Protein AF-0000000068963478 (afdb_homodimer)

Secondary structure (DSSP, 8-state):
---------GGGS-HHHHHHHHHHHHHHHHHHHHHHHHHHHHHHHHHHHHHHHHHHHTS-TT-EEEEESSSSEEEEEEES-TTEEEEE-SSS-EEEEEHHHHHHHHHHHHHHHHHHHHHHHHHHHHHHHHHHHHHHHHHHHHHHHHHS---/---------GGGS-HHHHHHHHHHHHHHHHHHHHHHHHHHHHHHHHHHHHHHHHHHHTS-TT-EEEEESSSSEEEEEEES-TTEEEEE-SSS-EEEEEHHHHHHHHHHHHHHHHHHHHHHHHHHHHHHHHHHHHHHHHHHHHHHHHHS---

InterPro domains:
  IPR004127 Prefoldin alpha-like [PF02996] (26-143)
  IPR004127 Prefoldin alpha-like [TIGR00293] (16-143)
  IPR009053 Prefoldin [G3DSA:1.10.287.370] (13-148)
  IPR011599 Prefoldin alpha subunit, archaea-type [PTHR12674] (6-148)

Nearest PDB structures (foldseek):
  6nr8-assembly1_5  TM=7.905E-01  e=2.317E-10  Homo sapiens
  6nrb-assembly1_5  TM=7.738E-01  e=2.686E-09  Homo sapiens
  6nr9-assembly1_5  TM=8.003E-01  e=4.729E-09  Homo sapiens
  6nrd-assembly1_5  TM=7.347E-01  e=4.441E-09  Homo sapiens
  6nrc-assembly1_5  TM=7.497E-01  e=6.894E-09  Homo sapiens

Foldseek 3Di:
DPPPPPPPPLLPDDLVVLVVVLVVLVVLLVVLVVVLVVLVVVLVVLVVLLVVLVVLLPDDFFCWDWDDDDPPDTDIDTHHCSQWDWDDPPPPDIDIDGSVVSSVVSVVVSVVSVVVSVVSVVVSVVSVVVSVVSVVSSVVVVVVVVPPPPD/DPPPPPPPPLLPDDLVVLVVVLVVLVVLLVVLVVVLVVLVVVLVVLVVLLVVLVVLLPDDFFCWDWDDDDPPDTDIDTHHCSQWDWDDPPPPDIDIDGSVVSSVVSVVVSVVSVVVSVVSVVVSVVSVVVSVVSVVSSVVVVVVVVPPDPD

Structure (mmCIF, N/CA/C/O backbone):
data_AF-0000000068963478-model_v1
#
loop_
_entity.id
_entity.type
_entity.pdbx_description
1 polymer 'Prefoldin subunit 5'
#
loop_
_atom_site.group_PDB
_atom_site.id
_atom_site.type_symbol
_atom_site.label_atom_id
_atom_site.label_alt_id
_atom_site.label_comp_id
_atom_site.label_asym_id
_atom_site.label_entity_id
_atom_site.label_seq_id
_atom_site.pdbx_PDB_ins_code
_atom_site.Cartn_x
_atom_site.Cartn_y
_atom_site.Cartn_z
_atom_site.occupancy
_atom_site.B_iso_or_equiv
_atom_site.auth_seq_id
_atom_site.auth_comp_id
_atom_site.auth_asym_id
_atom_site.auth_atom_id
_atom_site.pdbx_PDB_model_num
ATOM 1 N N . MET A 1 1 ? -55.094 8.383 15.188 1 35.72 1 MET A N 1
ATOM 2 C CA . MET A 1 1 ? -55 9.758 14.703 1 35.72 1 MET A CA 1
ATOM 3 C C . MET A 1 1 ? -53.562 10.164 14.453 1 35.72 1 MET A C 1
ATOM 5 O O . MET A 1 1 ? -52.781 10.336 15.398 1 35.72 1 MET A O 1
ATOM 9 N N . ALA A 1 2 ? -52.906 9.617 13.547 1 43.72 2 ALA A N 1
ATOM 10 C CA . ALA A 1 2 ? -51.5 9.812 13.266 1 43.72 2 ALA A CA 1
ATOM 11 C C . ALA A 1 2 ? -51.156 11.305 13.18 1 43.72 2 ALA A C 1
ATOM 13 O O . ALA A 1 2 ? -51.812 12.055 12.445 1 43.72 2 ALA A O 1
ATOM 14 N N . GLU A 1 3 ? -50.812 11.977 14.258 1 42.06 3 GLU A N 1
ATOM 15 C CA . GLU A 1 3 ? -50.406 13.375 14.195 1 42.06 3 GLU A CA 1
ATOM 16 C C . GLU A 1 3 ? -49.531 13.648 12.984 1 42.06 3 GLU A C 1
ATOM 18 O O . GLU A 1 3 ? -48.5 12.984 12.789 1 42.06 3 GLU A O 1
ATOM 23 N N . GLN A 1 4 ? -50.062 13.914 11.828 1 47.56 4 GLN A N 1
ATOM 24 C CA . GLN A 1 4 ? -49.312 14.406 10.68 1 47.56 4 GLN A CA 1
ATOM 25 C C . GLN A 1 4 ? -48.156 15.305 11.125 1 47.56 4 GLN A C 1
ATOM 27 O O . GLN A 1 4 ? -48.312 16.125 12.039 1 47.56 4 GLN A O 1
ATOM 32 N N . PRO A 1 5 ? -46.938 14.977 11.031 1 50.81 5 PRO A N 1
ATOM 33 C CA . PRO A 1 5 ? -45.875 15.914 11.391 1 50.81 5 PRO A CA 1
ATOM 34 C C . PRO A 1 5 ? -46.25 17.359 11.078 1 50.81 5 PRO A C 1
ATOM 36 O O . PRO A 1 5 ? -46.656 17.672 9.961 1 50.81 5 PRO A O 1
ATOM 39 N N . GLN A 1 6 ? -46.875 18.094 11.898 1 48.34 6 GLN A N 1
ATOM 40 C CA . GLN A 1 6 ? -47.219 19.5 11.766 1 48.34 6 GLN A CA 1
ATOM 41 C C . GLN A 1 6 ? -46.094 20.281 11.109 1 48.34 6 GLN A C 1
ATOM 43 O O . GLN A 1 6 ? -44.969 20.312 11.625 1 48.34 6 GLN A O 1
ATOM 48 N N . LEU A 1 7 ? -45.969 20.391 9.789 1 56.69 7 LEU A N 1
ATOM 49 C CA . LEU A 1 7 ? -45.062 21.281 9.055 1 56.69 7 LEU A CA 1
ATOM 50 C C . LEU A 1 7 ? -45 22.656 9.734 1 56.69 7 LEU A C 1
ATOM 52 O O . LEU A 1 7 ? -45.969 23.375 9.789 1 56.69 7 LEU A O 1
ATOM 56 N N . VAL A 1 8 ? -44.344 22.672 10.828 1 63.31 8 VAL A N 1
ATOM 57 C CA . VAL A 1 8 ? -44.156 23.969 11.477 1 63.31 8 VAL A CA 1
ATOM 58 C C . VAL A 1 8 ? -43.531 24.953 10.477 1 63.31 8 VAL A C 1
ATOM 60 O O . VAL A 1 8 ? -42.562 24.625 9.789 1 63.31 8 VAL A O 1
ATOM 63 N N . ASP A 1 9 ? -44.25 25.953 10.07 1 78.25 9 ASP A N 1
ATOM 64 C CA . ASP A 1 9 ? -43.781 27.062 9.258 1 78.25 9 ASP A CA 1
ATOM 65 C C . ASP A 1 9 ? -42.562 27.719 9.883 1 78.25 9 ASP A C 1
ATOM 67 O O . ASP A 1 9 ? -42.656 28.391 10.914 1 78.25 9 ASP A O 1
ATOM 71 N N . ILE A 1 10 ? -41.375 27.438 9.359 1 80.75 10 ILE A N 1
ATOM 72 C CA . ILE A 1 10 ? -40.062 27.875 9.859 1 80.75 10 ILE A CA 1
ATOM 73 C C . ILE A 1 10 ? -40 29.406 9.914 1 80.75 10 ILE A C 1
ATOM 75 O O . ILE A 1 10 ? -39.281 29.969 10.727 1 80.75 10 ILE A O 1
ATOM 79 N N . SER A 1 11 ? -40.906 30.031 9.102 1 81.75 11 SER A N 1
ATOM 80 C CA . SER A 1 11 ? -40.906 31.5 9.031 1 81.75 11 SER A CA 1
ATOM 81 C C . SER A 1 11 ? -41.438 32.125 10.32 1 81.75 11 SER A C 1
ATOM 83 O O . SER A 1 11 ? -41.156 33.281 10.609 1 81.75 11 SER A O 1
ATOM 85 N N . THR A 1 12 ? -42.156 31.297 11.109 1 85.75 12 THR A N 1
ATOM 86 C CA . THR A 1 12 ? -42.781 31.844 12.312 1 85.75 12 THR A CA 1
ATOM 87 C C . THR A 1 12 ? -41.906 31.609 13.531 1 85.75 12 THR A C 1
ATOM 89 O O . THR A 1 12 ? -42.188 32.125 14.625 1 85.75 12 THR A O 1
ATOM 92 N N . LEU A 1 13 ? -40.844 30.906 13.336 1 89.56 13 LEU A N 1
ATOM 93 C CA . LEU A 1 13 ? -39.969 30.562 14.461 1 89.56 13 LEU A CA 1
ATOM 94 C C . LEU A 1 13 ? -39.188 31.766 14.93 1 89.56 13 LEU A C 1
ATOM 96 O O . LEU A 1 13 ? -38.781 32.594 14.109 1 89.56 13 LEU A O 1
ATOM 100 N N . PRO A 1 14 ? -39.031 31.922 16.281 1 89.94 14 PRO A N 1
ATOM 101 C CA . PRO A 1 14 ? -38.156 32.969 16.797 1 89.94 14 PRO A CA 1
ATOM 102 C C . PRO A 1 14 ? -36.688 32.812 16.359 1 89.94 14 PRO A C 1
ATOM 104 O O . PRO A 1 14 ? -36.281 31.719 15.961 1 89.94 14 PRO A O 1
ATOM 107 N N . TYR A 1 15 ? -35.906 33.906 16.406 1 91.25 15 TYR A N 1
ATOM 108 C CA . TYR A 1 15 ? -34.531 33.969 15.977 1 91.25 15 TYR A CA 1
ATOM 109 C C . TYR A 1 15 ? -33.719 32.875 16.625 1 91.25 15 TYR A C 1
ATOM 111 O O . TYR A 1 15 ? -33 32.125 15.938 1 91.25 15 TYR A O 1
ATOM 119 N N . GLU A 1 16 ? -33.906 32.625 17.938 1 92.94 16 GLU A N 1
ATOM 120 C CA . GLU A 1 16 ? -33.125 31.656 18.688 1 92.94 16 GLU A CA 1
ATOM 121 C C . GLU A 1 16 ? -33.406 30.234 18.172 1 92.94 16 GLU A C 1
ATOM 123 O O . GLU A 1 16 ? -32.469 29.422 18.094 1 92.94 16 GLU A O 1
ATOM 128 N N . GLN A 1 17 ? -34.625 29.984 17.812 1 94.19 17 GLN A N 1
ATOM 129 C CA . GLN A 1 17 ? -35 28.672 17.312 1 94.19 17 GLN A CA 1
ATOM 130 C C . GLN A 1 17 ? -34.438 28.438 15.906 1 94.19 17 GLN A C 1
ATOM 132 O O . GLN A 1 17 ? -34.062 27.312 15.562 1 94.19 17 GLN A O 1
ATOM 137 N N . LEU A 1 18 ? -34.375 29.438 15.133 1 94.88 18 LEU A N 1
ATOM 138 C CA . LEU A 1 18 ? -33.812 29.344 13.789 1 94.88 18 LEU A CA 1
ATOM 139 C C . LEU A 1 18 ? -32.312 29.031 13.844 1 94.88 18 LEU A C 1
ATOM 141 O O . LEU A 1 18 ? -31.828 28.219 13.047 1 94.88 18 LEU A O 1
ATOM 145 N N . VAL A 1 19 ? -31.703 29.641 14.812 1 94.88 19 VAL A N 1
ATOM 146 C CA . VAL A 1 19 ? -30.281 29.406 14.977 1 94.88 19 VAL A CA 1
ATOM 147 C C . VAL A 1 19 ? -30.031 27.969 15.391 1 94.88 19 VAL A C 1
ATOM 149 O O . VAL A 1 19 ? -29.094 27.328 14.906 1 94.88 19 VAL A O 1
ATOM 152 N N . MET A 1 20 ? -30.891 27.5 16.297 1 96.06 20 MET A N 1
ATOM 153 C CA . MET A 1 20 ? -30.781 26.109 16.719 1 96.06 20 MET A CA 1
ATOM 154 C C . MET A 1 20 ? -31.016 25.156 15.555 1 96.06 20 MET A C 1
ATOM 156 O O . MET A 1 20 ? -30.297 24.172 15.391 1 96.06 20 MET A O 1
ATOM 160 N N . LEU A 1 21 ? -32.031 25.422 14.789 1 94.81 21 LEU A N 1
ATOM 161 C CA . LEU A 1 21 ? -32.344 24.609 13.617 1 94.81 21 LEU A CA 1
ATOM 162 C C . LEU A 1 21 ? -31.188 24.641 12.609 1 94.81 21 LEU A C 1
ATOM 164 O O . LEU A 1 21 ? -30.859 23.625 12 1 94.81 21 LEU A O 1
ATOM 168 N N . LYS A 1 22 ? -30.625 25.797 12.414 1 96.25 22 LYS A N 1
ATOM 169 C CA . LYS A 1 22 ? -29.469 25.938 11.531 1 96.25 22 LYS A CA 1
ATOM 170 C C . LYS A 1 22 ? -28.328 25.016 11.961 1 96.25 22 LYS A C 1
ATOM 172 O O . LYS A 1 22 ? -27.766 24.297 11.133 1 96.25 22 LYS A O 1
ATOM 177 N N . ASN A 1 23 ? -28.062 25.078 13.289 1 97.12 23 ASN A N 1
ATOM 178 C CA . ASN A 1 23 ? -26.984 24.234 13.812 1 97.12 23 ASN A CA 1
ATOM 179 C C . ASN A 1 23 ? -27.281 22.766 13.609 1 97.12 23 ASN A C 1
ATOM 181 O O . ASN A 1 23 ? -26.391 21.984 13.266 1 97.12 23 ASN A O 1
ATOM 185 N N . GLN A 1 24 ? -28.516 22.438 13.773 1 96.12 24 GLN A N 1
ATOM 186 C CA . GLN A 1 24 ? -28.922 21.047 13.555 1 96.12 24 GLN A CA 1
ATOM 187 C C . GLN A 1 24 ? -28.734 20.641 12.102 1 96.12 24 GLN A C 1
ATOM 189 O O . GLN A 1 24 ? -28.188 19.578 11.812 1 96.12 24 GLN A O 1
ATOM 194 N N . PHE A 1 25 ? -29.141 21.438 11.266 1 96.5 25 PHE A N 1
ATOM 195 C CA . PHE A 1 25 ? -29.047 21.141 9.844 1 96.5 25 PHE A CA 1
ATOM 196 C C . PHE A 1 25 ? -27.594 21.078 9.398 1 96.5 25 PHE A C 1
ATOM 198 O O . PHE A 1 25 ? -27.234 20.25 8.555 1 96.5 25 PHE A O 1
ATOM 205 N N . GLU A 1 26 ? -26.812 21.938 9.969 1 97.44 26 GLU A N 1
ATOM 206 C CA . GLU A 1 26 ? -25.391 21.938 9.641 1 97.44 26 GLU A CA 1
ATOM 207 C C . GLU A 1 26 ? -24.734 20.625 10.055 1 97.44 26 GLU A C 1
ATOM 209 O O . GLU A 1 26 ? -23.938 20.062 9.297 1 97.44 26 GLU A O 1
ATOM 214 N N . GLN A 1 27 ? -25.109 20.156 11.195 1 97.75 27 GLN A N 1
ATOM 215 C CA . GLN A 1 27 ? -24.594 18.875 11.672 1 97.75 27 GLN A CA 1
ATOM 216 C C . GLN A 1 27 ? -25.062 17.734 10.789 1 97.75 27 GLN A C 1
ATOM 218 O O . GLN A 1 27 ? -24.281 16.828 10.477 1 97.75 27 GLN A O 1
ATOM 223 N N . GLU A 1 28 ? -26.281 17.797 10.406 1 97.5 28 GLU A N 1
ATOM 224 C CA . GLU A 1 28 ? -26.828 16.734 9.562 1 97.5 28 GLU A CA 1
ATOM 225 C C . GLU A 1 28 ? -26.156 16.734 8.188 1 97.5 28 GLU A C 1
ATOM 227 O O . GLU A 1 28 ? -25.859 15.664 7.641 1 97.5 28 GLU A O 1
ATOM 232 N N . VAL A 1 29 ? -25.922 17.875 7.695 1 97.56 29 VAL A N 1
ATOM 233 C CA . VAL A 1 29 ? -25.25 18 6.406 1 97.56 29 VAL A CA 1
ATOM 234 C C . VAL A 1 29 ? -23.859 17.391 6.48 1 97.56 29 VAL A C 1
ATOM 236 O O . VAL A 1 29 ? -23.453 16.625 5.598 1 97.56 29 VAL A O 1
ATOM 239 N N . GLN A 1 30 ? -23.219 17.703 7.543 1 97.94 30 GLN A N 1
ATOM 240 C CA . GLN A 1 30 ? -21.875 17.156 7.73 1 97.94 30 GLN A CA 1
ATOM 241 C C . GLN A 1 30 ? -21.922 15.625 7.84 1 97.94 30 GLN A C 1
ATOM 243 O O . GLN A 1 30 ? -21.109 14.93 7.234 1 97.94 30 GLN A O 1
ATOM 248 N N . GLY A 1 31 ? -22.891 15.125 8.57 1 98 31 GLY A N 1
ATOM 249 C CA . GLY A 1 31 ? -23.047 13.688 8.734 1 98 31 GLY A CA 1
ATOM 250 C C . GLY A 1 31 ? -23.359 12.969 7.438 1 98 31 GLY A C 1
ATOM 251 O O . GLY A 1 31 ? -22.781 11.93 7.137 1 98 31 GLY A O 1
ATOM 252 N N . LEU A 1 32 ? -24.203 13.578 6.723 1 97.81 32 LEU A N 1
ATOM 253 C CA . LEU A 1 32 ? -24.625 12.984 5.457 1 97.81 32 LEU A CA 1
ATOM 254 C C . LEU A 1 32 ? -23.469 12.992 4.449 1 97.81 32 LEU A C 1
ATOM 256 O O . LEU A 1 32 ? -23.297 12.039 3.688 1 97.81 32 LEU A O 1
ATOM 260 N N . ALA A 1 33 ? -22.781 14.031 4.406 1 97.56 33 ALA A N 1
ATOM 261 C CA . ALA A 1 33 ? -21.625 14.133 3.52 1 97.56 33 ALA A CA 1
ATOM 262 C C . ALA A 1 33 ? -20.594 13.055 3.836 1 97.56 33 ALA A C 1
ATOM 264 O O . ALA A 1 33 ? -20.062 12.414 2.928 1 97.56 33 ALA A O 1
ATOM 265 N N . GLN A 1 34 ? -20.375 12.836 5.129 1 98.12 34 GLN A N 1
ATOM 266 C CA . GLN A 1 34 ? -19.453 11.797 5.562 1 98.12 34 GLN A CA 1
ATOM 267 C C . GLN A 1 34 ? -19.953 10.414 5.16 1 98.12 34 GLN A C 1
ATOM 269 O O . GLN A 1 34 ? -19.172 9.578 4.684 1 98.12 34 GLN A O 1
ATOM 274 N N . LEU A 1 35 ? -21.25 10.273 5.352 1 97.31 35 LEU A N 1
ATOM 275 C CA . LEU A 1 35 ? -21.844 8.992 5 1 97.31 35 LEU A CA 1
ATOM 276 C C . LEU A 1 35 ? -21.703 8.719 3.508 1 97.31 35 LEU A C 1
ATOM 278 O O . LEU A 1 35 ? -21.25 7.633 3.115 1 97.31 35 LEU A O 1
ATOM 282 N N . SER A 1 36 ? -22.016 9.68 2.736 1 98 36 SER A N 1
ATOM 283 C CA . SER A 1 36 ? -21.906 9.547 1.288 1 98 36 SER A CA 1
ATOM 284 C C . SER A 1 36 ? -20.484 9.219 0.862 1 98 36 SER A C 1
ATOM 286 O O . SER A 1 36 ? -20.266 8.359 0.004 1 98 36 SER A O 1
ATOM 288 N N . GLY A 1 37 ? -19.547 9.867 1.521 1 98.31 37 GLY A N 1
ATOM 289 C CA . GLY A 1 37 ? -18.141 9.602 1.23 1 98.31 37 GLY A CA 1
ATOM 290 C C . GLY A 1 37 ? -17.734 8.172 1.537 1 98.31 37 GLY A C 1
ATOM 291 O O . GLY A 1 37 ? -17.078 7.52 0.719 1 98.31 37 GLY A O 1
ATOM 292 N N . THR A 1 38 ? -18.156 7.695 2.643 1 98.12 38 THR A N 1
ATOM 293 C CA . THR A 1 38 ? -17.828 6.332 3.061 1 98.12 38 THR A CA 1
ATOM 294 C C . THR A 1 38 ? -18.453 5.316 2.111 1 98.12 38 THR A C 1
ATOM 296 O O . THR A 1 38 ? -17.828 4.312 1.768 1 98.12 38 THR A O 1
ATOM 299 N N . LEU A 1 39 ? -19.641 5.594 1.726 1 98.44 39 LEU A N 1
ATOM 300 C CA . LEU A 1 39 ? -20.344 4.691 0.823 1 98.44 39 LEU A CA 1
ATOM 301 C C . LEU A 1 39 ? -19.703 4.68 -0.556 1 98.44 39 LEU A C 1
ATOM 303 O O . LEU A 1 39 ? -19.656 3.639 -1.216 1 98.44 39 LEU A O 1
ATOM 307 N N . LYS A 1 40 ? -19.203 5.77 -0.977 1 98.56 40 LYS A N 1
ATOM 308 C CA . LYS A 1 40 ? -18.531 5.84 -2.271 1 98.56 40 LYS A CA 1
ATOM 309 C C . LYS A 1 40 ? -17.25 5.004 -2.275 1 98.56 40 LYS A C 1
ATOM 311 O O . LYS A 1 40 ? -16.938 4.344 -3.266 1 98.56 40 LYS A O 1
ATOM 316 N N . VAL A 1 41 ? -16.531 5.062 -1.197 1 98.12 41 VAL A N 1
ATOM 317 C CA . VAL A 1 41 ? -15.344 4.23 -1.054 1 98.12 41 VAL A CA 1
ATOM 318 C C . VAL A 1 41 ? -15.742 2.754 -1.109 1 98.12 41 VAL A C 1
ATOM 320 O O . VAL A 1 41 ? -15.094 1.959 -1.793 1 98.12 41 VAL A O 1
ATOM 323 N N . ALA A 1 42 ? -16.781 2.414 -0.43 1 97.69 42 ALA A N 1
ATOM 324 C CA . ALA A 1 42 ? -17.266 1.033 -0.436 1 97.69 42 ALA A CA 1
ATOM 325 C C . ALA A 1 42 ? -17.656 0.594 -1.844 1 97.69 42 ALA A C 1
ATOM 327 O O . ALA A 1 42 ? -17.312 -0.508 -2.277 1 97.69 42 ALA A O 1
ATOM 328 N N . ALA A 1 43 ? -18.328 1.426 -2.531 1 98.12 43 ALA A N 1
ATOM 329 C CA . ALA A 1 43 ? -18.734 1.114 -3.9 1 98.12 43 ALA A CA 1
ATOM 330 C C . ALA A 1 43 ? -17.516 0.872 -4.789 1 98.12 43 ALA A C 1
ATOM 332 O O . ALA A 1 43 ? -17.516 -0.048 -5.609 1 98.12 43 ALA A O 1
ATOM 333 N N . SER A 1 44 ? -16.547 1.687 -4.586 1 98.19 44 SER A N 1
ATOM 334 C CA . SER A 1 44 ? -15.336 1.547 -5.387 1 98.19 44 SER A CA 1
ATOM 335 C C . SER A 1 44 ? -14.656 0.207 -5.129 1 98.19 44 SER A C 1
ATOM 337 O O . SER A 1 44 ? -14.141 -0.423 -6.055 1 98.19 44 SER A O 1
ATOM 339 N N . ARG A 1 45 ? -14.648 -0.225 -3.91 1 97.31 45 ARG A N 1
ATOM 340 C CA . ARG A 1 45 ? -14.055 -1.51 -3.555 1 97.31 45 ARG A CA 1
ATOM 341 C C . ARG A 1 45 ? -14.789 -2.66 -4.23 1 97.31 45 ARG A C 1
ATOM 343 O O . ARG A 1 45 ? -14.164 -3.594 -4.734 1 97.31 45 ARG A O 1
ATOM 350 N N . PHE A 1 46 ? -16.078 -2.561 -4.242 1 97.81 46 PHE A N 1
ATOM 351 C CA . PHE A 1 46 ? -16.875 -3.594 -4.906 1 97.81 46 PHE A CA 1
ATOM 352 C C . PHE A 1 46 ? -16.641 -3.561 -6.414 1 97.81 46 PHE A C 1
ATOM 354 O O . PHE A 1 46 ? -16.562 -4.609 -7.059 1 97.81 46 PHE A O 1
ATOM 361 N N . GLN A 1 47 ? -16.562 -2.42 -6.914 1 98.19 47 GLN A N 1
ATOM 362 C CA . GLN A 1 47 ? -16.312 -2.297 -8.344 1 98.19 47 GLN A CA 1
ATOM 363 C C . GLN A 1 47 ? -14.961 -2.912 -8.719 1 98.19 47 GLN A C 1
ATOM 365 O O . GLN A 1 47 ? -14.852 -3.609 -9.727 1 98.19 47 GLN A O 1
ATOM 370 N N . ASN A 1 48 ? -13.977 -2.596 -7.902 1 98.31 48 ASN A N 1
ATOM 371 C CA . ASN A 1 48 ? -12.664 -3.188 -8.117 1 98.31 48 ASN A CA 1
ATOM 372 C C . ASN A 1 48 ? -12.719 -4.711 -8.062 1 98.31 48 ASN A C 1
ATOM 374 O O . ASN A 1 48 ? -12.086 -5.391 -8.867 1 98.31 48 ASN A O 1
ATOM 378 N N . SER A 1 49 ? -13.477 -5.203 -7.145 1 98.12 49 SER A N 1
ATOM 379 C CA . SER A 1 49 ? -13.633 -6.648 -6.992 1 98.12 49 SER A CA 1
ATOM 380 C C . SER A 1 49 ? -14.32 -7.266 -8.203 1 98.12 49 SER A C 1
ATOM 382 O O . SER A 1 49 ? -13.914 -8.328 -8.68 1 98.12 49 SER A O 1
ATOM 384 N N . ILE A 1 50 ? -15.336 -6.594 -8.641 1 98.38 50 ILE A N 1
ATOM 385 C CA . ILE A 1 50 ? -16.078 -7.07 -9.805 1 98.38 50 ILE A CA 1
ATOM 386 C C . ILE A 1 50 ? -15.133 -7.156 -11.008 1 98.38 50 ILE A C 1
ATOM 388 O O . ILE A 1 50 ? -15.133 -8.156 -11.734 1 98.38 50 ILE A O 1
ATOM 392 N N . LYS A 1 51 ? -14.375 -6.164 -11.18 1 98.44 51 LYS A N 1
ATOM 393 C CA . LYS A 1 51 ? -13.43 -6.141 -12.289 1 98.44 51 LYS A CA 1
ATOM 394 C C . LYS A 1 51 ? -12.414 -7.273 -12.172 1 98.44 51 LYS A C 1
ATOM 396 O O . LYS A 1 51 ? -12.156 -7.992 -13.148 1 98.44 51 LYS A O 1
ATOM 401 N N . ALA A 1 52 ? -11.852 -7.438 -11.016 1 98.19 52 ALA A N 1
ATOM 402 C CA . ALA A 1 52 ? -10.859 -8.477 -10.773 1 98.19 52 ALA A CA 1
ATOM 403 C C . ALA A 1 52 ? -11.445 -9.867 -11 1 98.19 52 ALA A C 1
ATOM 405 O O . ALA A 1 52 ? -10.82 -10.727 -11.625 1 98.1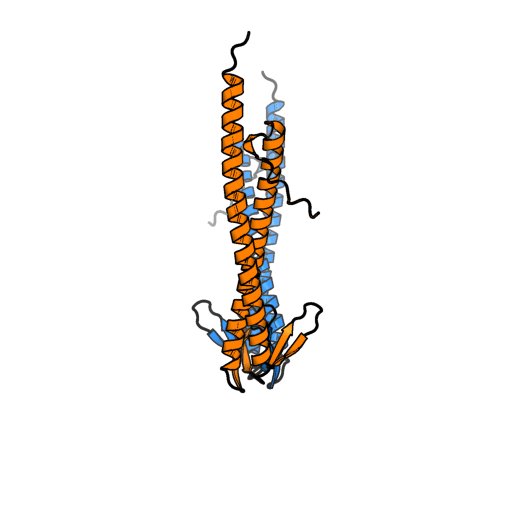9 52 ALA A O 1
ATOM 406 N N . LEU A 1 53 ? -12.633 -10.086 -10.555 1 98.38 53 LEU A N 1
ATOM 407 C CA . LEU A 1 53 ? -13.305 -11.367 -10.688 1 98.38 53 LEU A CA 1
ATOM 408 C C . LEU A 1 53 ? -13.672 -11.641 -12.141 1 98.38 53 LEU A C 1
ATOM 410 O O . LEU A 1 53 ? -13.656 -12.797 -12.586 1 98.38 53 LEU A O 1
ATOM 414 N N . GLY A 1 54 ? -14.102 -10.57 -12.75 1 98.31 54 GLY A N 1
ATOM 415 C CA . GLY A 1 54 ? -14.352 -10.719 -14.172 1 98.31 54 GLY A CA 1
ATOM 416 C C . GLY A 1 54 ? -13.141 -11.211 -14.945 1 98.31 54 GLY A C 1
ATOM 417 O O . GLY A 1 54 ? -13.258 -12.109 -15.781 1 98.31 54 GLY A O 1
ATOM 418 N N . GLN A 1 55 ? -11.969 -10.656 -14.672 1 97.5 55 GLN A N 1
ATOM 419 C CA . GLN A 1 55 ? -10.719 -11.078 -15.297 1 97.5 55 GLN A CA 1
ATOM 420 C C . GLN A 1 55 ? -10.391 -12.531 -14.953 1 97.5 55 GLN A C 1
ATOM 422 O O . GLN A 1 55 ? -9.953 -13.297 -15.805 1 97.5 55 GLN A O 1
ATOM 427 N N . LEU A 1 56 ? -10.625 -12.914 -13.727 1 97.88 56 LEU A N 1
ATOM 428 C CA . LEU A 1 56 ? -10.391 -14.281 -13.281 1 97.88 56 LEU A CA 1
ATOM 429 C C . LEU A 1 56 ? -11.289 -15.258 -14.039 1 97.88 56 LEU A C 1
ATOM 431 O O . LEU A 1 56 ? -10.82 -16.281 -14.531 1 97.88 56 LEU A O 1
ATOM 435 N N . LYS A 1 57 ? -12.516 -14.914 -14.102 1 96.81 57 LYS A N 1
ATOM 436 C CA . LYS A 1 57 ? -13.508 -15.75 -14.773 1 96.81 57 LYS A CA 1
ATOM 437 C C . LYS A 1 57 ? -13.125 -15.992 -16.234 1 96.81 57 LYS A C 1
ATOM 439 O O . LYS A 1 57 ? -13.375 -17.078 -16.766 1 96.81 57 LYS A O 1
ATOM 444 N N . ASN A 1 58 ? -12.516 -14.969 -16.828 1 96.75 58 ASN A N 1
ATOM 445 C CA . ASN A 1 58 ? -12.156 -15.047 -18.234 1 96.75 58 ASN A CA 1
ATOM 446 C C . ASN A 1 58 ? -10.797 -15.711 -18.438 1 96.75 58 ASN A C 1
ATOM 448 O O . ASN A 1 58 ? -10.336 -15.859 -19.562 1 96.75 58 ASN A O 1
ATOM 452 N N . SER A 1 59 ? -10.18 -16.094 -17.406 1 97 59 SER A N 1
ATOM 453 C CA . SER A 1 59 ? -8.891 -16.766 -17.484 1 97 59 SER A CA 1
ATOM 454 C C . SER A 1 59 ? -9.062 -18.281 -17.531 1 97 59 SER A C 1
ATOM 456 O O . SER A 1 59 ? -10.148 -18.797 -17.25 1 97 59 SER A O 1
ATOM 458 N N . SER A 1 60 ? -7.996 -18.969 -17.984 1 96.5 60 SER A N 1
ATOM 459 C CA . SER A 1 60 ? -8.008 -20.422 -18.047 1 96.5 60 SER A CA 1
ATOM 460 C C . SER A 1 60 ? -7.086 -21.031 -16.984 1 96.5 60 SER A C 1
ATOM 462 O O . SER A 1 60 ? -6.145 -20.375 -16.531 1 96.5 60 SER A O 1
ATOM 464 N N . GLU A 1 61 ? -7.512 -22.234 -16.625 1 95.81 61 GLU A N 1
ATOM 465 C CA . GLU A 1 61 ? -6.586 -22.984 -15.781 1 95.81 61 GLU A CA 1
ATOM 466 C C . GLU A 1 61 ? -5.191 -23.031 -16.406 1 95.81 61 GLU A C 1
ATOM 468 O O . GLU A 1 61 ? -5.055 -23.266 -17.609 1 95.81 61 GLU A O 1
ATOM 473 N N . GLY A 1 62 ? -4.152 -22.781 -15.617 1 96.12 62 GLY A N 1
ATOM 474 C CA . GLY A 1 62 ? -2.789 -22.812 -16.125 1 96.12 62 GLY A CA 1
ATOM 475 C C . GLY A 1 62 ? -2.305 -21.484 -16.656 1 96.12 62 GLY A C 1
ATOM 476 O O . GLY A 1 62 ? -1.136 -21.344 -17.016 1 96.12 62 GLY A O 1
ATOM 477 N N . ALA A 1 63 ? -3.215 -20.516 -16.766 1 96.56 63 ALA A N 1
ATOM 478 C CA . ALA A 1 63 ? -2.795 -19.203 -17.234 1 96.56 63 ALA A CA 1
ATOM 479 C C . ALA A 1 63 ? -1.629 -18.672 -16.406 1 96.56 63 ALA A C 1
ATOM 481 O O . ALA A 1 63 ? -1.645 -18.766 -15.172 1 96.56 63 ALA A O 1
ATOM 482 N N . GLU A 1 64 ? -0.62 -18.141 -17.094 1 95.19 64 GLU A N 1
ATOM 483 C CA . GLU A 1 64 ? 0.572 -17.625 -16.438 1 95.19 64 GLU A CA 1
ATOM 484 C C . GLU A 1 64 ? 0.281 -16.312 -15.711 1 95.19 64 GLU A C 1
ATOM 486 O O . GLU A 1 64 ? -0.429 -15.461 -16.25 1 95.19 64 GLU A O 1
ATOM 491 N N . ILE A 1 65 ? 0.761 -16.203 -14.492 1 95.06 65 ILE A N 1
ATOM 492 C CA . ILE A 1 65 ? 0.621 -14.984 -13.711 1 95.06 65 ILE A CA 1
ATOM 493 C C . ILE A 1 65 ? 1.938 -14.664 -13.008 1 95.06 65 ILE A C 1
ATOM 495 O O . ILE A 1 65 ? 2.822 -15.516 -12.914 1 95.06 65 ILE A O 1
ATOM 499 N N . LEU A 1 66 ? 2.102 -13.391 -12.656 1 94.69 66 LEU A N 1
ATOM 500 C CA . LEU A 1 66 ? 3.205 -12.969 -11.797 1 94.69 66 LEU A CA 1
ATOM 501 C C . LEU A 1 66 ? 2.742 -12.828 -10.352 1 94.69 66 LEU A C 1
ATOM 503 O O . LEU A 1 66 ? 1.788 -12.094 -10.07 1 94.69 66 LEU A O 1
ATOM 507 N N . VAL A 1 67 ? 3.342 -13.562 -9.461 1 94.5 67 VAL A N 1
ATOM 508 C CA . VAL A 1 67 ? 3.031 -13.539 -8.039 1 94.5 67 VAL A CA 1
ATOM 509 C C . VAL A 1 67 ? 3.951 -12.547 -7.324 1 94.5 67 VAL A C 1
ATOM 511 O O . VAL A 1 67 ? 5.16 -12.781 -7.223 1 94.5 67 VAL A O 1
ATOM 514 N N . PRO A 1 68 ? 3.359 -11.547 -6.785 1 94.81 68 PRO A N 1
ATOM 515 C CA . PRO A 1 68 ? 4.207 -10.555 -6.113 1 94.81 68 PRO A CA 1
ATOM 516 C C . PRO A 1 68 ? 4.801 -11.078 -4.809 1 94.81 68 PRO A C 1
ATOM 518 O O . PRO A 1 68 ? 4.086 -11.656 -3.988 1 94.81 68 PRO A O 1
ATOM 521 N N . LEU A 1 69 ? 6.078 -10.891 -4.691 1 95.44 69 LEU A N 1
ATOM 522 C CA . LEU A 1 69 ? 6.785 -11.273 -3.475 1 95.44 69 LEU A CA 1
ATOM 523 C C . LEU A 1 69 ? 7.094 -10.047 -2.619 1 95.44 69 LEU A C 1
ATOM 525 O O . LEU A 1 69 ? 6.973 -10.094 -1.393 1 95.44 69 LEU A O 1
ATOM 529 N N . THR A 1 70 ? 7.543 -9.047 -3.244 1 95.62 70 THR A N 1
ATOM 530 C CA . THR A 1 70 ? 7.754 -7.711 -2.691 1 95.62 70 THR A CA 1
ATOM 531 C C . THR A 1 70 ? 7.328 -6.641 -3.689 1 95.62 70 THR A C 1
ATOM 533 O O . THR A 1 70 ? 6.68 -6.941 -4.691 1 95.62 70 THR A O 1
ATOM 536 N N . ASP A 1 71 ? 7.734 -5.453 -3.404 1 94 71 ASP A N 1
ATOM 537 C CA . ASP A 1 71 ? 7.359 -4.355 -4.289 1 94 71 ASP A CA 1
ATOM 538 C C . ASP A 1 71 ? 7.992 -4.516 -5.668 1 94 71 ASP A C 1
ATOM 540 O O . ASP A 1 71 ? 7.445 -4.043 -6.668 1 94 71 ASP A O 1
ATOM 544 N N . SER A 1 72 ? 9.117 -5.188 -5.734 1 94.19 72 SER A N 1
ATOM 545 C CA . SER A 1 72 ? 9.836 -5.203 -7.004 1 94.19 72 SER A CA 1
ATOM 546 C C . SER A 1 72 ? 10.188 -6.625 -7.422 1 94.19 72 SER A C 1
ATOM 548 O O . SER A 1 72 ? 10.828 -6.836 -8.453 1 94.19 72 SER A O 1
ATOM 550 N N . LEU A 1 73 ? 9.781 -7.535 -6.621 1 97.12 73 LEU A N 1
ATOM 551 C CA . LEU A 1 73 ? 10.125 -8.922 -6.902 1 97.12 73 LEU A CA 1
ATOM 552 C C . LEU A 1 73 ? 8.875 -9.758 -7.152 1 97.12 73 LEU A C 1
ATOM 554 O O . LEU A 1 73 ? 7.898 -9.656 -6.406 1 97.12 73 LEU A O 1
ATOM 558 N N . TYR A 1 74 ? 8.977 -10.609 -8.211 1 97.62 74 TYR A N 1
ATOM 559 C CA . TYR A 1 74 ? 7.848 -11.461 -8.57 1 97.62 74 TYR A CA 1
ATOM 560 C C . TYR A 1 74 ? 8.305 -12.891 -8.852 1 97.62 74 TYR A C 1
ATOM 562 O O . TYR A 1 74 ? 9.453 -13.117 -9.25 1 97.62 74 TYR A O 1
ATOM 570 N N . ALA A 1 75 ? 7.461 -13.852 -8.633 1 97.38 75 ALA A N 1
ATOM 571 C CA . ALA A 1 75 ? 7.676 -15.25 -9.008 1 97.38 75 ALA A CA 1
ATOM 572 C C . ALA A 1 75 ? 6.723 -15.672 -10.117 1 97.38 75 ALA A C 1
ATOM 574 O O . ALA A 1 75 ? 5.559 -15.281 -10.133 1 97.38 75 ALA A O 1
ATOM 575 N N . PRO A 1 76 ? 7.242 -16.391 -11.055 1 96.62 76 PRO A N 1
ATOM 576 C CA . PRO A 1 76 ? 6.316 -16.938 -12.039 1 96.62 76 PRO A CA 1
ATOM 577 C C . PRO A 1 76 ? 5.324 -17.922 -11.43 1 96.62 76 PRO A C 1
ATOM 579 O O . PRO A 1 76 ? 5.711 -18.797 -10.641 1 96.62 76 PRO A O 1
ATOM 582 N N . GLY A 1 77 ? 4.035 -17.734 -11.727 1 96.81 77 GLY A N 1
ATOM 583 C CA . GLY A 1 77 ? 2.984 -18.625 -11.258 1 96.81 77 GLY A CA 1
ATOM 584 C C . GLY A 1 77 ? 1.938 -18.922 -12.32 1 96.81 77 GLY A C 1
ATOM 585 O O . GLY A 1 77 ? 2.068 -18.484 -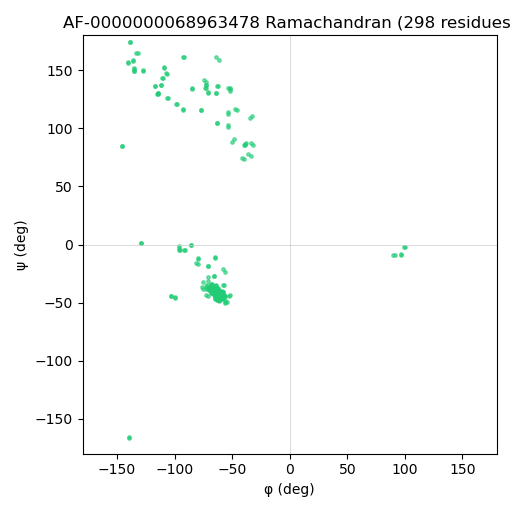13.469 1 96.81 77 GLY A O 1
ATOM 586 N N . ALA A 1 78 ? 1.054 -19.812 -11.953 1 97.5 78 ALA A N 1
ATOM 587 C CA . ALA A 1 78 ? -0.08 -20.156 -12.812 1 97.5 78 ALA A CA 1
ATOM 588 C C . ALA A 1 78 ? -1.374 -20.219 -12.008 1 97.5 78 ALA A C 1
ATOM 590 O O . ALA A 1 78 ? -1.362 -20.609 -10.836 1 97.5 78 ALA A O 1
ATOM 591 N N . LEU A 1 79 ? -2.484 -19.891 -12.656 1 97.62 79 LEU A N 1
ATOM 592 C CA . LEU A 1 79 ? -3.789 -20.078 -12.031 1 97.62 79 LEU A CA 1
ATOM 593 C C . LEU A 1 79 ? -4.16 -21.562 -11.961 1 97.62 79 LEU A C 1
ATOM 595 O O . LEU A 1 79 ? -3.928 -22.297 -12.914 1 97.62 79 LEU A O 1
ATOM 599 N N . VAL A 1 80 ? -4.676 -21.984 -10.891 1 96.38 80 VAL A N 1
ATOM 600 C CA . VAL A 1 80 ? -5.004 -23.391 -10.695 1 96.38 80 VAL A CA 1
ATOM 601 C C . VAL A 1 80 ? -6.496 -23.609 -10.938 1 96.38 80 VAL A C 1
ATOM 603 O O . VAL A 1 80 ? -6.895 -24.609 -11.555 1 96.38 80 VAL A O 1
ATOM 606 N N . ASP A 1 81 ? -7.469 -22.781 -10.422 1 96.19 81 ASP A N 1
ATOM 607 C CA . ASP A 1 81 ? -8.914 -22.922 -10.555 1 96.19 81 ASP A CA 1
ATOM 608 C C . ASP A 1 81 ? -9.602 -21.562 -10.633 1 96.19 81 ASP A C 1
ATOM 610 O O . ASP A 1 81 ? -10.141 -21.078 -9.641 1 96.19 81 ASP A O 1
ATOM 614 N N . PRO A 1 82 ? -9.625 -21.047 -11.875 1 97.38 82 PRO A N 1
ATOM 615 C CA . PRO A 1 82 ? -10.242 -19.719 -12.039 1 97.38 82 PRO A CA 1
ATOM 616 C C . PRO A 1 82 ? -11.734 -19.719 -11.734 1 97.38 82 PRO A C 1
ATOM 618 O O . PRO A 1 82 ? -12.344 -18.656 -11.594 1 97.38 82 PRO A O 1
ATOM 621 N N . GLY A 1 83 ? -12.336 -20.859 -11.594 1 97.81 83 GLY A N 1
ATOM 622 C CA . GLY A 1 83 ? -13.75 -20.938 -11.281 1 97.81 83 GLY A CA 1
ATOM 623 C C . GLY A 1 83 ? -14.055 -20.719 -9.812 1 97.81 83 GLY A C 1
ATOM 624 O O . GLY A 1 83 ? -15.219 -20.594 -9.43 1 97.81 83 GLY A O 1
ATOM 625 N N . HIS A 1 84 ? -12.984 -20.734 -9.016 1 98.12 84 HIS A N 1
ATOM 626 C CA . HIS A 1 84 ? -13.148 -20.469 -7.59 1 98.12 84 HIS A CA 1
ATOM 627 C C . HIS A 1 84 ? -12.211 -19.359 -7.121 1 98.12 84 HIS A C 1
ATOM 629 O O . HIS A 1 84 ? -11.156 -19.141 -7.711 1 98.12 84 HIS A O 1
ATOM 635 N N . CYS A 1 85 ? -12.672 -18.672 -6.148 1 98.38 85 CYS A N 1
ATOM 636 C CA . CYS A 1 85 ? -11.883 -17.641 -5.488 1 98.38 85 CYS A CA 1
ATOM 637 C C . CYS A 1 85 ? -11.953 -17.797 -3.973 1 98.38 85 CYS A C 1
ATOM 639 O O . CYS A 1 85 ? -12.711 -18.609 -3.459 1 98.38 85 CYS A O 1
ATOM 641 N N . LEU A 1 86 ? -11.008 -17.094 -3.326 1 98.06 86 LEU A N 1
ATOM 642 C CA . LEU A 1 86 ? -11 -17.062 -1.868 1 98.06 86 LEU A CA 1
ATOM 643 C C . LEU A 1 86 ? -11.266 -15.648 -1.357 1 98.06 86 LEU A C 1
ATOM 645 O O . LEU A 1 86 ? -10.664 -14.688 -1.839 1 98.06 86 LEU A O 1
ATOM 649 N N . VAL A 1 87 ? -12.18 -15.602 -0.478 1 97.31 87 VAL A N 1
ATOM 650 C CA . VAL A 1 87 ? -12.547 -14.32 0.113 1 97.31 87 VAL A CA 1
ATOM 651 C C . VAL A 1 87 ? -12 -14.227 1.534 1 97.31 87 VAL A C 1
ATOM 653 O O . VAL A 1 87 ? -12.258 -15.102 2.365 1 97.31 87 VAL A O 1
ATOM 656 N N . ASP A 1 88 ? -11.242 -13.109 1.771 1 96.25 88 ASP A N 1
ATOM 657 C CA . ASP A 1 88 ? -10.734 -12.82 3.109 1 96.25 88 ASP A CA 1
ATOM 658 C C . ASP A 1 88 ? -11.836 -12.258 4.004 1 96.25 88 ASP A C 1
ATOM 660 O O . ASP A 1 88 ? -12.281 -11.125 3.811 1 96.25 88 ASP A O 1
ATOM 664 N N . VAL A 1 89 ? -12.18 -12.977 5.043 1 91.69 89 VAL A N 1
ATOM 665 C CA . VAL A 1 89 ? -13.305 -12.539 5.859 1 91.69 89 VAL A CA 1
ATOM 666 C C . VAL A 1 89 ? -12.797 -11.656 7 1 91.69 89 VAL A C 1
ATOM 668 O O . VAL A 1 89 ? -13.594 -11.062 7.734 1 91.69 89 VAL A O 1
ATOM 671 N N . GLY A 1 90 ? -11.578 -11.469 7.188 1 91.06 90 GLY A N 1
ATOM 672 C CA . GLY A 1 90 ? -11 -10.555 8.156 1 91.06 90 GLY A CA 1
ATOM 673 C C . GLY A 1 90 ? -10.602 -11.234 9.453 1 91.06 90 GLY A C 1
ATOM 674 O O . GLY A 1 90 ? -9.914 -10.641 10.289 1 91.06 90 GLY A O 1
ATOM 675 N N . THR A 1 91 ? -10.906 -12.43 9.734 1 90.75 91 THR A N 1
ATOM 676 C CA . THR A 1 91 ? -10.609 -13.156 10.961 1 90.75 91 THR A CA 1
ATOM 677 C C . THR A 1 91 ? -9.344 -13.992 10.805 1 90.75 91 THR A C 1
ATOM 679 O O . THR A 1 91 ? -8.914 -14.664 11.742 1 90.75 91 THR A O 1
ATOM 682 N N . GLY A 1 92 ? -8.805 -13.938 9.688 1 89.25 92 GLY A N 1
ATOM 683 C CA . GLY A 1 92 ? -7.672 -14.797 9.375 1 89.25 92 GLY A CA 1
ATOM 684 C C . GLY A 1 92 ? -8.062 -16.031 8.586 1 89.25 92 GLY A C 1
ATOM 685 O O . GLY A 1 92 ? -7.207 -16.859 8.242 1 89.25 92 GLY A O 1
ATOM 686 N N . PHE A 1 93 ? -9.383 -16.062 8.398 1 92.69 93 PHE A N 1
ATOM 687 C CA . PHE A 1 93 ? -9.883 -17.203 7.633 1 92.69 93 PHE A CA 1
ATOM 688 C C . PHE A 1 93 ? -10.305 -16.781 6.234 1 92.69 93 PHE A C 1
ATOM 690 O O . PHE A 1 93 ? -10.711 -15.633 6.023 1 92.69 93 PHE A O 1
ATOM 697 N N . PHE A 1 94 ? -10.133 -17.641 5.301 1 95.44 94 PHE A N 1
ATOM 698 C CA . PHE A 1 94 ? -10.586 -17.469 3.926 1 95.44 94 PHE A CA 1
ATOM 699 C C . PHE A 1 94 ? -11.734 -18.406 3.604 1 95.44 94 PHE A C 1
ATOM 701 O O . PHE A 1 94 ? -11.75 -19.562 4.051 1 95.44 94 PHE A O 1
ATOM 708 N N . ILE A 1 95 ? -12.68 -17.938 2.812 1 96.5 95 ILE A N 1
ATOM 709 C CA . ILE A 1 95 ? -13.789 -18.766 2.344 1 96.5 95 ILE A CA 1
ATOM 710 C C . ILE A 1 95 ? -13.695 -18.938 0.831 1 96.5 95 ILE A C 1
ATOM 712 O O . ILE A 1 95 ? -13.477 -17.969 0.096 1 96.5 95 ILE A O 1
ATOM 716 N N . GLU A 1 96 ? -13.781 -20.188 0.458 1 97.62 96 GLU A N 1
ATOM 717 C CA . GLU A 1 96 ? -13.797 -20.469 -0.972 1 97.62 96 GLU A CA 1
ATOM 718 C C . GLU A 1 96 ? -15.203 -20.359 -1.551 1 97.62 96 GLU A C 1
ATOM 720 O O . GLU A 1 96 ? -16.156 -20.859 -0.965 1 97.62 96 GLU A O 1
ATOM 725 N N . LYS A 1 97 ? -15.344 -19.703 -2.672 1 97.94 97 LYS A N 1
ATOM 726 C CA . LYS A 1 97 ? -16.609 -19.516 -3.369 1 97.94 97 LYS A CA 1
ATOM 727 C C . LYS A 1 97 ? -16.438 -19.641 -4.879 1 97.94 97 LYS A C 1
ATOM 729 O O . LYS A 1 97 ? -15.32 -19.484 -5.391 1 97.94 97 LYS A O 1
ATOM 734 N N . LYS A 1 98 ? -17.547 -19.984 -5.547 1 98.44 98 LYS A N 1
ATOM 735 C CA . LYS A 1 98 ? -17.531 -19.891 -7.004 1 98.44 98 LYS A CA 1
ATOM 736 C C . LYS A 1 98 ? -17.312 -18.453 -7.469 1 98.44 98 LYS A C 1
ATOM 738 O O . LYS A 1 98 ? -17.922 -17.531 -6.922 1 98.44 98 LYS A O 1
ATOM 743 N N . THR A 1 99 ? -16.453 -18.297 -8.469 1 98.5 99 THR A N 1
ATOM 744 C CA . THR A 1 99 ? -16.156 -16.969 -9 1 98.5 99 THR A CA 1
ATOM 745 C C . THR A 1 99 ? -17.422 -16.281 -9.484 1 98.5 99 THR A C 1
ATOM 747 O O . THR A 1 99 ? -17.656 -15.117 -9.188 1 98.5 99 THR A O 1
ATOM 750 N N . SER A 1 100 ? -18.297 -16.984 -10.18 1 98.31 100 SER A N 1
ATOM 751 C CA . SER A 1 100 ? -19.531 -16.422 -10.719 1 98.31 100 SER A CA 1
ATOM 752 C C . SER A 1 100 ? -20.469 -15.961 -9.602 1 98.31 100 SER A C 1
ATOM 754 O O . SER A 1 100 ? -21.062 -14.883 -9.688 1 98.31 100 SER A O 1
ATOM 756 N N . ASP A 1 101 ? -20.547 -16.766 -8.539 1 98.38 101 ASP A N 1
ATOM 757 C CA . ASP A 1 101 ? -21.391 -16.406 -7.398 1 98.38 101 ASP A CA 1
ATOM 758 C C . ASP A 1 101 ? -20.875 -15.148 -6.715 1 98.38 101 ASP A C 1
ATOM 760 O O . ASP A 1 101 ? -21.656 -14.32 -6.254 1 98.38 101 ASP A O 1
ATOM 764 N N . THR A 1 102 ? -19.609 -15.07 -6.617 1 98.44 102 THR A N 1
ATOM 765 C CA . THR A 1 102 ? -18.984 -13.922 -5.969 1 98.44 102 THR A CA 1
ATOM 766 C C . THR A 1 102 ? -19.219 -12.648 -6.781 1 98.44 102 THR A C 1
ATOM 768 O O . THR A 1 102 ? -19.484 -11.586 -6.219 1 98.44 102 THR A O 1
ATOM 771 N N . ILE A 1 103 ? -19.125 -12.742 -8.109 1 98.44 103 ILE A N 1
ATOM 772 C CA . ILE A 1 103 ? -19.422 -11.609 -8.977 1 98.44 103 ILE A CA 1
ATOM 773 C C . ILE A 1 103 ? -20.859 -11.125 -8.734 1 98.44 103 ILE A C 1
ATOM 775 O O . ILE A 1 103 ? -21.094 -9.93 -8.57 1 98.44 103 ILE A O 1
ATOM 779 N N . ASP A 1 104 ? -21.766 -12.086 -8.617 1 98.5 104 ASP A N 1
ATOM 780 C CA . ASP A 1 104 ? -23.156 -11.742 -8.391 1 98.5 104 ASP A CA 1
ATOM 781 C C . ASP A 1 104 ? -23.359 -11.047 -7.051 1 98.5 104 ASP A C 1
ATOM 783 O O . ASP A 1 104 ? -24.094 -10.062 -6.953 1 98.5 104 ASP A O 1
ATOM 787 N N . TYR A 1 105 ? -22.734 -11.641 -6.082 1 98 105 TYR A N 1
ATOM 788 C CA . TYR A 1 105 ? -22.797 -11.055 -4.75 1 98 105 TYR A CA 1
ATOM 789 C C . TYR A 1 105 ? -22.297 -9.617 -4.762 1 98 105 TYR A C 1
ATOM 791 O O . TYR A 1 105 ? -22.969 -8.711 -4.266 1 98 105 TYR A O 1
ATOM 799 N N . CYS A 1 106 ? -21.125 -9.352 -5.34 1 98.31 106 CYS A N 1
ATOM 800 C CA . CYS A 1 106 ? -20.547 -8.016 -5.383 1 98.31 106 CYS A CA 1
ATOM 801 C C . CYS A 1 106 ? -21.422 -7.055 -6.168 1 98.31 106 CYS A C 1
ATOM 803 O O . CYS A 1 106 ? -21.578 -5.891 -5.785 1 98.31 106 CYS A O 1
ATOM 805 N N . ASN A 1 107 ? -22.047 -7.523 -7.289 1 98.44 107 ASN A N 1
ATOM 806 C CA . ASN A 1 107 ? -22.938 -6.688 -8.078 1 98.44 107 ASN A CA 1
ATOM 807 C C . ASN A 1 107 ? -24.156 -6.242 -7.27 1 98.44 107 ASN A C 1
ATOM 809 O O . ASN A 1 107 ? -24.531 -5.07 -7.312 1 98.44 107 ASN A O 1
ATOM 813 N N . ARG A 1 108 ? -24.719 -7.191 -6.594 1 98.31 108 ARG A N 1
ATOM 814 C CA . ARG A 1 108 ? -25.875 -6.871 -5.762 1 98.31 108 ARG A CA 1
ATOM 815 C C . ARG A 1 108 ? -25.5 -5.855 -4.684 1 98.31 108 ARG A C 1
ATOM 817 O O . ARG A 1 108 ? -26.234 -4.891 -4.461 1 98.31 108 ARG A O 1
ATOM 824 N N . LYS A 1 109 ? -24.359 -6.062 -4.066 1 98 109 LYS A N 1
ATOM 825 C CA . LYS A 1 109 ? -23.922 -5.145 -3.02 1 98 109 LYS A CA 1
ATOM 826 C C . LYS A 1 109 ? -23.625 -3.762 -3.588 1 98 109 LYS A C 1
ATOM 828 O O . LYS A 1 109 ? -24 -2.748 -2.994 1 98 109 LYS A O 1
ATOM 833 N N . CYS A 1 110 ? -22.953 -3.77 -4.703 1 98.19 110 CYS A N 1
ATOM 834 C CA . CYS A 1 110 ? -22.656 -2.498 -5.352 1 98.19 110 CYS A CA 1
ATOM 835 C C . CYS A 1 110 ? -23.922 -1.724 -5.66 1 98.19 110 CYS A C 1
ATOM 837 O O . CYS A 1 110 ? -24 -0.521 -5.402 1 98.19 110 CYS A O 1
ATOM 839 N N . THR A 1 111 ? -24.953 -2.404 -6.23 1 98 111 THR A N 1
ATOM 840 C CA . THR A 1 111 ? -26.219 -1.779 -6.551 1 98 111 THR A CA 1
ATOM 841 C C . THR A 1 111 ? -26.875 -1.191 -5.297 1 98 111 THR A C 1
ATOM 843 O O . THR A 1 111 ? -27.328 -0.045 -5.309 1 98 111 THR A O 1
ATOM 846 N N . THR A 1 112 ? -26.844 -1.941 -4.195 1 98.38 112 THR A N 1
ATOM 847 C CA . THR A 1 112 ? -27.422 -1.497 -2.932 1 98.38 112 THR A CA 1
ATOM 848 C C . THR A 1 112 ? -26.688 -0.265 -2.406 1 98.38 112 THR A C 1
ATOM 850 O O . THR A 1 112 ? -27.328 0.702 -1.978 1 98.38 112 THR A O 1
ATOM 853 N N . VAL A 1 113 ? -25.375 -0.32 -2.502 1 98.5 113 VAL A N 1
ATOM 854 C CA . VAL A 1 113 ? -24.578 0.784 -1.987 1 98.5 113 VAL A CA 1
ATOM 855 C C . VAL A 1 113 ? -24.828 2.039 -2.82 1 98.5 113 VAL A C 1
ATOM 857 O O . VAL A 1 113 ? -24.969 3.137 -2.273 1 98.5 113 VAL A O 1
ATOM 860 N N . VAL A 1 114 ? -24.922 1.876 -4.113 1 98.12 114 VAL A N 1
ATOM 861 C CA . VAL A 1 114 ? -25.172 3 -5.008 1 98.12 114 VAL A CA 1
ATOM 862 C C . VAL A 1 114 ? -26.531 3.621 -4.703 1 98.12 114 VAL A C 1
ATOM 864 O O . VAL A 1 114 ? -26.672 4.848 -4.703 1 98.12 114 VAL A O 1
ATOM 867 N N . GLU A 1 115 ? -27.484 2.781 -4.395 1 98.31 115 GLU A N 1
ATOM 868 C CA . GLU A 1 115 ? -28.812 3.279 -4.004 1 98.31 115 GLU A CA 1
ATOM 869 C C . GLU A 1 115 ? -28.734 4.105 -2.723 1 98.31 115 GLU A C 1
ATOM 871 O O . GLU A 1 115 ? -29.359 5.16 -2.617 1 98.31 115 GLU A O 1
ATOM 876 N N . LYS A 1 116 ? -27.906 3.633 -1.856 1 98.38 116 LYS A N 1
ATOM 877 C CA . LYS A 1 116 ? -27.75 4.344 -0.588 1 98.38 116 LYS A CA 1
ATOM 878 C C . LYS A 1 116 ? -27.016 5.668 -0.783 1 98.38 116 LYS A C 1
ATOM 880 O O . LYS A 1 116 ? -27.328 6.652 -0.11 1 98.38 116 LYS A O 1
ATOM 885 N N . ILE A 1 117 ? -26.062 5.625 -1.641 1 98.44 117 ILE A N 1
ATOM 886 C CA . ILE A 1 117 ? -25.359 6.859 -1.973 1 98.44 117 ILE A CA 1
ATOM 887 C C . ILE A 1 117 ? -26.344 7.887 -2.514 1 98.44 117 ILE A C 1
ATOM 889 O O . ILE A 1 117 ? -26.375 9.039 -2.066 1 98.44 117 ILE A O 1
ATOM 893 N N . ASN A 1 118 ? -27.203 7.465 -3.43 1 98.19 118 ASN A N 1
ATOM 894 C CA . ASN A 1 118 ? -28.188 8.359 -4.035 1 98.19 118 ASN A CA 1
ATOM 895 C C . ASN A 1 118 ? -29.172 8.906 -2.994 1 98.19 118 ASN A C 1
ATOM 897 O O . ASN A 1 118 ? -29.516 10.086 -3.023 1 98.19 118 ASN A O 1
ATOM 901 N N . GLU A 1 119 ? -29.562 8.055 -2.09 1 98.06 119 GLU A N 1
ATOM 902 C CA . GLU A 1 119 ? -30.438 8.484 -1.006 1 98.06 119 GLU A CA 1
ATOM 903 C C . GLU A 1 119 ? -29.766 9.531 -0.129 1 98.06 119 GLU A C 1
ATOM 905 O O . GLU A 1 119 ? -30.359 10.562 0.19 1 98.06 119 GLU A O 1
ATOM 910 N N . ALA A 1 120 ? -28.578 9.234 0.196 1 97.88 120 ALA A N 1
ATOM 911 C CA . ALA A 1 120 ? -27.828 10.156 1.043 1 97.88 120 ALA A CA 1
ATOM 912 C C . ALA A 1 120 ? -27.609 11.492 0.339 1 97.88 120 ALA A C 1
ATOM 914 O O . ALA A 1 120 ? -27.766 12.555 0.944 1 97.88 120 ALA A O 1
ATOM 915 N N . ASP A 1 121 ? -27.281 11.422 -0.905 1 97.94 121 ASP A N 1
ATOM 916 C CA . ASP A 1 121 ? -27.031 12.633 -1.67 1 97.94 121 ASP A CA 1
ATOM 917 C C . ASP A 1 121 ? -28.297 13.453 -1.847 1 97.94 121 ASP A C 1
ATOM 919 O O . ASP A 1 121 ? -28.266 14.688 -1.812 1 97.94 121 ASP A O 1
ATOM 923 N N . SER A 1 122 ? -29.422 12.805 -2.061 1 98 122 SER A N 1
ATOM 924 C CA . SER A 1 122 ? -30.703 13.492 -2.17 1 98 122 SER A CA 1
ATOM 925 C C . SER A 1 122 ? -31.062 14.188 -0.86 1 98 122 SER A C 1
ATOM 927 O O . SER A 1 122 ? -31.484 15.344 -0.861 1 98 122 SER A O 1
ATOM 929 N N . GLU A 1 123 ? -30.828 13.43 0.203 1 97.81 123 GLU A N 1
ATOM 930 C CA . GLU A 1 123 ? -31.078 14.016 1.514 1 97.81 123 GLU A CA 1
ATOM 931 C C . GLU A 1 123 ? -30.141 15.188 1.787 1 97.81 123 GLU A C 1
ATOM 933 O O . GLU A 1 123 ? -30.547 16.203 2.367 1 97.81 123 GLU A O 1
ATOM 938 N N . LEU A 1 124 ? -28.906 15.031 1.407 1 97.75 124 LEU A N 1
ATOM 939 C CA . LEU A 1 124 ? -27.906 16.094 1.555 1 97.75 124 LEU A CA 1
ATOM 940 C C . LEU A 1 124 ? -28.344 17.359 0.823 1 97.75 124 LEU A C 1
ATOM 942 O O . LEU A 1 124 ? -28.281 18.453 1.378 1 97.75 124 LEU A O 1
ATOM 946 N N . ALA A 1 125 ? -28.844 17.219 -0.39 1 97.31 125 ALA A N 1
ATOM 947 C CA . ALA A 1 125 ? -29.328 18.344 -1.184 1 97.31 125 ALA A CA 1
ATOM 948 C C . ALA A 1 125 ? -30.516 19.031 -0.51 1 97.31 125 ALA A C 1
ATOM 950 O O . ALA A 1 125 ? -30.562 20.25 -0.441 1 97.31 125 ALA A O 1
ATOM 951 N N . ARG A 1 126 ? -31.391 18.281 0.025 1 96.88 126 ARG A N 1
ATOM 952 C CA . ARG A 1 126 ? -32.562 18.828 0.711 1 96.88 126 ARG A CA 1
ATOM 953 C C . ARG A 1 126 ? -32.156 19.609 1.952 1 96.88 126 ARG A C 1
ATOM 955 O O . ARG A 1 126 ? -32.656 20.719 2.182 1 96.88 126 ARG A O 1
ATOM 962 N N . LYS A 1 127 ? -31.219 19.031 2.643 1 96.75 127 LYS A N 1
ATOM 963 C CA . LYS A 1 127 ? -30.781 19.688 3.867 1 96.75 127 LYS A CA 1
ATOM 964 C C . LYS A 1 127 ? -30.031 20.984 3.559 1 96.75 127 LYS A C 1
ATOM 966 O O . LYS A 1 127 ? -30.156 21.969 4.285 1 96.75 127 LYS A O 1
ATOM 971 N N . ARG A 1 128 ? -29.297 20.953 2.531 1 96.56 128 ARG A N 1
ATOM 972 C CA . ARG A 1 128 ? -28.578 22.156 2.115 1 96.56 128 ARG A CA 1
ATOM 973 C C . ARG A 1 128 ? -29.547 23.25 1.685 1 96.56 128 ARG A C 1
ATOM 975 O O . ARG A 1 128 ? -29.328 24.422 1.992 1 96.56 128 ARG A O 1
ATOM 982 N N . GLU A 1 129 ? -30.562 22.859 0.987 1 96.31 129 GLU A N 1
ATOM 983 C CA . GLU A 1 129 ? -31.594 23.812 0.596 1 96.31 129 GLU A CA 1
ATOM 984 C C . GLU A 1 129 ? -32.312 24.391 1.818 1 96.31 129 GLU A C 1
ATOM 986 O O . GLU A 1 129 ? -32.562 25.594 1.878 1 96.31 129 GLU A O 1
ATOM 991 N N . GLY A 1 130 ? -32.562 23.531 2.748 1 94.31 130 GLY A N 1
ATOM 992 C CA . GLY A 1 130 ? -33.125 24 4.004 1 94.31 130 GLY A CA 1
ATOM 993 C C . GLY A 1 130 ? -32.25 24.969 4.742 1 94.31 130 GLY A C 1
ATOM 994 O O . GLY A 1 130 ? -32.719 25.984 5.262 1 94.31 130 GLY A O 1
ATOM 995 N N . LEU A 1 131 ? -31 24.688 4.77 1 95.5 131 LEU A N 1
ATOM 996 C CA . LEU A 1 131 ? -30.031 25.562 5.422 1 95.5 131 LEU A CA 1
ATOM 997 C C . LEU A 1 131 ? -30.016 26.938 4.77 1 95.5 131 LEU A C 1
ATOM 999 O O . LEU A 1 131 ? -29.969 27.953 5.465 1 95.5 131 LEU A O 1
ATOM 1003 N N . GLN A 1 132 ? -30.109 26.969 3.516 1 95.56 132 GLN A N 1
ATOM 1004 C CA . GLN A 1 132 ? -30.125 28.234 2.793 1 95.56 132 GLN A CA 1
ATOM 1005 C C . GLN A 1 132 ? -31.359 29.062 3.166 1 95.56 132 GLN A C 1
ATOM 1007 O O . GLN A 1 132 ? -31.266 30.266 3.396 1 95.56 132 GLN A O 1
ATOM 1012 N N . THR A 1 133 ? -32.469 28.375 3.227 1 94.88 133 THR A N 1
ATOM 1013 C CA . THR A 1 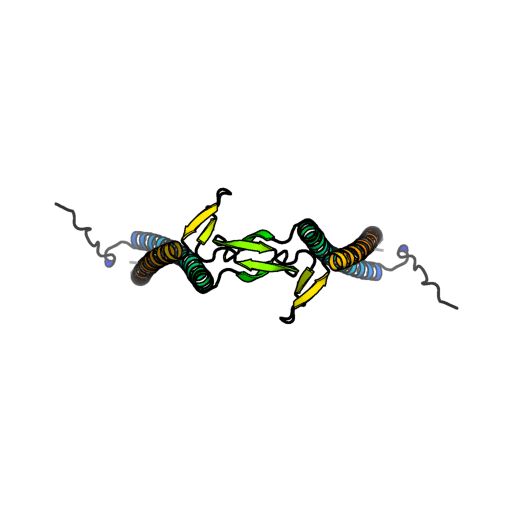133 ? -33.719 29.031 3.602 1 94.88 133 THR A CA 1
ATOM 1014 C C . THR A 1 133 ? -33.625 29.578 5.023 1 94.88 133 THR A C 1
ATOM 1016 O O . THR A 1 133 ? -34.031 30.719 5.277 1 94.88 133 THR A O 1
ATOM 1019 N N . ILE A 1 134 ? -33.062 28.797 5.902 1 95.88 134 ILE A N 1
ATOM 1020 C CA . ILE A 1 134 ? -32.938 29.188 7.297 1 95.88 134 ILE A CA 1
ATOM 1021 C C . ILE A 1 134 ? -32 30.406 7.395 1 95.88 134 ILE A C 1
ATOM 1023 O O . ILE A 1 134 ? -32.281 31.344 8.141 1 95.88 134 ILE A O 1
ATOM 1027 N N . PHE A 1 135 ? -30.984 30.375 6.652 1 94.62 135 PHE A N 1
ATOM 1028 C CA . PHE A 1 135 ? -30.047 31.484 6.641 1 94.62 135 PHE A CA 1
ATOM 1029 C C . PHE A 1 135 ? -30.719 32.75 6.188 1 94.62 135 PHE A C 1
ATOM 1031 O O . PHE A 1 135 ? -30.516 33.812 6.781 1 94.62 135 PHE A O 1
ATOM 1038 N N . GLN A 1 136 ? -31.547 32.719 5.191 1 94.44 136 GLN A N 1
ATOM 1039 C CA . GLN A 1 136 ? -32.281 33.875 4.68 1 94.44 136 GLN A CA 1
ATOM 1040 C C . GLN A 1 136 ? -33.25 34.406 5.723 1 94.44 136 GLN A C 1
ATOM 1042 O O . GLN A 1 136 ? -33.375 35.625 5.883 1 94.44 136 GLN A O 1
ATOM 1047 N N . LEU A 1 137 ? -33.812 33.562 6.461 1 93.94 137 LEU A N 1
ATOM 1048 C CA . LEU A 1 137 ? -34.75 33.969 7.496 1 93.94 137 LEU A CA 1
ATOM 1049 C C . LEU A 1 137 ? -34.031 34.625 8.664 1 93.94 137 LEU A C 1
ATOM 1051 O O . LEU A 1 137 ? -34.5 35.625 9.219 1 93.94 137 LEU A O 1
ATOM 1055 N N . ILE A 1 138 ? -32.938 34 9.016 1 94.38 138 ILE A N 1
ATOM 1056 C CA . ILE A 1 138 ? -32.125 34.562 10.102 1 94.38 138 ILE A CA 1
ATOM 1057 C C . ILE A 1 138 ? -31.672 35.969 9.727 1 94.38 138 ILE A C 1
ATOM 1059 O O . ILE A 1 138 ? -31.766 36.875 10.539 1 94.38 138 ILE A O 1
ATOM 1063 N N . GLN A 1 139 ? -31.281 36.188 8.523 1 93 139 GLN A N 1
ATOM 1064 C CA . GLN A 1 139 ? -30.828 37.5 8.031 1 93 139 GLN A CA 1
ATOM 1065 C C . GLN A 1 139 ? -31.984 38.5 8.023 1 93 139 GLN A C 1
ATOM 1067 O O . GLN A 1 139 ? -31.797 39.656 8.398 1 93 139 GLN A O 1
ATOM 1072 N N . ALA A 1 140 ? -33.125 38.062 7.617 1 90.44 140 ALA A N 1
ATOM 1073 C CA . ALA A 1 140 ? -34.281 38.938 7.582 1 90.44 140 ALA A CA 1
ATOM 1074 C C . ALA A 1 140 ? -34.688 39.375 8.984 1 90.44 140 ALA A C 1
ATOM 1076 O O . ALA A 1 140 ? -35.031 40.531 9.203 1 90.44 140 ALA A O 1
ATOM 1077 N N . LYS A 1 141 ? -34.562 38.562 9.945 1 89.81 141 LYS A N 1
ATOM 1078 C CA . LYS A 1 141 ? -34.938 38.875 11.32 1 89.81 141 LYS A CA 1
ATOM 1079 C C . LYS A 1 141 ? -33.906 39.781 11.969 1 89.81 141 LYS A C 1
ATOM 1081 O O . LYS A 1 141 ? -34.25 40.688 12.758 1 89.81 141 LYS A O 1
ATOM 1086 N N . GLN A 1 142 ? -32.719 39.562 11.656 1 88.81 142 GLN A N 1
ATOM 1087 C CA . GLN A 1 142 ? -31.656 40.438 12.156 1 88.81 142 GLN A CA 1
ATOM 1088 C C . GLN A 1 142 ? -31.812 41.844 11.617 1 88.81 142 GLN A C 1
ATOM 1090 O O . GLN A 1 142 ? -31.594 42.812 12.344 1 88.81 142 GLN A O 1
ATOM 1095 N N . ALA A 1 143 ? -32.188 41.938 10.344 1 87.12 143 ALA A N 1
ATOM 1096 C CA . ALA A 1 143 ? -32.375 43.25 9.711 1 87.12 143 ALA A CA 1
ATOM 1097 C C . ALA A 1 143 ? -33.562 43.969 10.305 1 87.12 143 ALA A C 1
ATOM 1099 O O . ALA A 1 143 ? -33.562 45.188 10.469 1 87.12 143 ALA A O 1
ATOM 1100 N N . GLN A 1 144 ? -34.594 43.312 10.703 1 81.62 144 GLN A N 1
ATOM 1101 C CA . GLN A 1 144 ? -35.781 43.906 11.297 1 81.62 144 GLN A CA 1
ATOM 1102 C C . GLN A 1 144 ? -35.531 44.406 12.719 1 81.62 144 GLN A C 1
ATOM 1104 O O . GLN A 1 144 ? -36.062 45.406 13.148 1 81.62 144 GLN A O 1
ATOM 1109 N N . GLU A 1 145 ? -34.75 43.719 13.406 1 76.62 145 GLU A N 1
ATOM 1110 C CA . GLU A 1 145 ? -34.406 44.125 14.773 1 76.62 145 GLU A CA 1
ATOM 1111 C C . GLU A 1 145 ? -33.531 45.344 14.766 1 76.62 145 GLU A C 1
ATOM 1113 O O . GLU A 1 145 ? -33.625 46.188 15.664 1 76.62 145 GLU A O 1
ATOM 1118 N N . THR A 1 146 ? -32.625 45.469 13.836 1 71.44 146 THR A N 1
ATOM 1119 C CA . THR A 1 146 ? -31.781 46.656 13.781 1 71.44 146 THR A CA 1
ATOM 1120 C C . THR A 1 146 ? -32.594 47.875 13.328 1 71.44 146 THR A C 1
ATOM 1122 O O . THR A 1 146 ? -32.25 49 13.695 1 71.44 146 THR A O 1
ATOM 1125 N N . ARG A 1 147 ? -33.625 47.812 12.5 1 64.69 147 ARG A N 1
ATOM 1126 C CA . ARG A 1 147 ? -34.438 48.938 12.062 1 64.69 147 ARG A CA 1
ATOM 1127 C C . ARG A 1 147 ? -35.469 49.312 13.125 1 64.69 147 ARG A C 1
ATOM 1129 O O . ARG A 1 147 ? -36.219 50.312 12.969 1 64.69 147 ARG A O 1
ATOM 1136 N N . LYS A 1 148 ? -35.812 48.594 14.062 1 59.25 148 LYS A N 1
ATOM 1137 C CA . LYS A 1 148 ? -36.75 49.094 15.078 1 59.25 148 LYS A CA 1
ATOM 1138 C C . LYS A 1 148 ? -36.125 50.281 15.82 1 59.25 148 LYS A C 1
ATOM 1140 O O . LYS A 1 148 ? -35.062 50.188 16.406 1 59.25 148 LYS A O 1
ATOM 1145 N N . PRO A 1 149 ? -36.531 51.562 15.555 1 56.03 149 PRO A N 1
ATOM 1146 C CA . PRO A 1 149 ? -36.156 52.812 16.203 1 56.03 149 PRO A CA 1
ATOM 1147 C C . PRO A 1 149 ? -36.219 52.719 17.734 1 56.03 149 PRO A C 1
ATOM 1149 O O . PRO A 1 149 ? -37.031 51.969 18.281 1 56.03 149 PRO A O 1
ATOM 1152 N N . SER A 1 150 ? -35.062 52.875 18.5 1 50.03 150 SER A N 1
ATOM 1153 C CA . SER A 1 150 ? -35.125 53.188 19.922 1 50.03 150 SER A CA 1
ATOM 1154 C C . SER A 1 150 ? -36.281 54.125 20.234 1 50.03 150 SER A C 1
ATOM 1156 O O . SER A 1 150 ? -36.375 55.219 19.734 1 50.03 150 SER A O 1
ATOM 1158 N N . ALA A 1 151 ? -37.469 53.656 20.297 1 42.56 151 ALA A N 1
ATOM 1159 C CA . ALA A 1 151 ? -38.344 54.562 21.062 1 42.56 151 ALA A CA 1
ATOM 1160 C C . ALA A 1 151 ? -37.969 54.531 22.531 1 42.56 151 ALA A C 1
ATOM 1162 O O . ALA A 1 151 ? -37.562 53.5 23.062 1 42.56 151 ALA A O 1
ATOM 1163 N N . MET B 1 1 ? 54.375 19.062 -1.317 1 34.91 1 MET B N 1
ATOM 1164 C CA . MET B 1 1 ? 54.25 19.5 0.072 1 34.91 1 MET B CA 1
ATOM 1165 C C . MET B 1 1 ? 52.781 19.5 0.494 1 34.91 1 MET B C 1
ATOM 1167 O O . MET B 1 1 ? 52 20.375 0.067 1 34.91 1 MET B O 1
ATOM 1171 N N . ALA B 1 2 ? 52.125 18.438 0.536 1 42.66 2 ALA B N 1
ATOM 1172 C CA . ALA B 1 2 ? 50.688 18.297 0.81 1 42.66 2 ALA B CA 1
ATOM 1173 C C . ALA B 1 2 ? 50.312 19.109 2.045 1 42.66 2 ALA B C 1
ATOM 1175 O O . ALA B 1 2 ? 50.906 18.969 3.105 1 42.66 2 ALA B O 1
ATOM 1176 N N . GLU B 1 3 ? 49.906 20.375 1.934 1 42.31 3 GLU B N 1
ATOM 1177 C CA . GLU B 1 3 ? 49.438 21.156 3.078 1 42.31 3 GLU B CA 1
ATOM 1178 C C . GLU B 1 3 ? 48.594 20.312 4.023 1 42.31 3 GLU B C 1
ATOM 1180 O O . GLU B 1 3 ? 47.594 19.719 3.604 1 42.31 3 GLU B O 1
ATOM 1185 N N . GLN B 1 4 ? 49.156 19.594 4.941 1 47.53 4 GLN B N 1
ATOM 1186 C CA . GLN B 1 4 ? 48.406 18.938 6.02 1 47.53 4 GLN B CA 1
ATOM 1187 C C . GLN B 1 4 ? 47.219 19.781 6.449 1 47.53 4 GLN B C 1
ATOM 1189 O O . GLN B 1 4 ? 47.312 21 6.547 1 47.53 4 GLN B O 1
ATOM 1194 N N . PRO B 1 5 ? 46.031 19.469 6.207 1 50.84 5 PRO B N 1
ATOM 1195 C CA . PRO B 1 5 ? 44.906 20.266 6.715 1 50.84 5 PRO B CA 1
ATOM 1196 C C . PRO B 1 5 ? 45.219 20.906 8.07 1 50.84 5 PRO B C 1
ATOM 1198 O O . PRO B 1 5 ? 45.625 20.219 9 1 50.84 5 PRO B O 1
ATOM 1201 N N . GLN B 1 6 ? 45.812 22 8.18 1 48.47 6 GLN B N 1
ATOM 1202 C CA . GLN B 1 6 ? 46.094 22.75 9.398 1 48.47 6 GLN B CA 1
ATOM 1203 C C . GLN B 1 6 ? 44.938 22.656 10.391 1 48.47 6 GLN B C 1
ATOM 1205 O O . GLN B 1 6 ? 43.812 23.031 10.078 1 48.47 6 GLN B O 1
ATOM 1210 N N . LEU B 1 7 ? 44.844 21.656 11.281 1 57.09 7 LEU B N 1
ATOM 1211 C CA . LEU B 1 7 ? 43.906 21.562 12.414 1 57.09 7 LEU B CA 1
ATOM 1212 C C . LEU B 1 7 ? 43.781 22.922 13.102 1 57.09 7 LEU B C 1
ATOM 1214 O O . LEU B 1 7 ? 44.719 23.453 13.664 1 57.09 7 LEU B O 1
ATOM 1218 N N . VAL B 1 8 ? 43.094 23.781 12.453 1 63.62 8 VAL B N 1
ATOM 1219 C CA . VAL B 1 8 ? 42.844 25.062 13.102 1 63.62 8 VAL B CA 1
ATOM 1220 C C . VAL B 1 8 ? 42.219 24.828 14.469 1 63.62 8 VAL B C 1
ATOM 1222 O O . VAL B 1 8 ? 41.25 24.047 14.609 1 63.62 8 VAL B O 1
ATOM 1225 N N . ASP B 1 9 ? 42.875 25.156 15.523 1 78.19 9 ASP B N 1
ATOM 1226 C CA . ASP B 1 9 ? 42.406 25.172 16.891 1 78.19 9 ASP B CA 1
ATOM 1227 C C . ASP B 1 9 ? 41.125 26.016 17.016 1 78.19 9 ASP B C 1
ATOM 1229 O O . ASP B 1 9 ? 41.188 27.25 16.922 1 78.19 9 ASP B O 1
ATOM 1233 N N . ILE B 1 10 ? 39.969 25.375 17.078 1 80.62 10 ILE B N 1
ATOM 1234 C CA . ILE B 1 10 ? 38.625 25.984 17.109 1 80.62 10 ILE B CA 1
ATOM 1235 C C . ILE B 1 10 ? 38.531 26.969 18.281 1 80.62 10 ILE B C 1
ATOM 1237 O O . ILE B 1 10 ? 37.781 27.922 18.234 1 80.62 10 ILE B O 1
ATOM 1241 N N . SER B 1 11 ? 39.406 26.734 19.297 1 81.69 11 SER B N 1
ATOM 1242 C CA . SER B 1 11 ? 39.344 27.562 20.5 1 81.69 11 SER B CA 1
ATOM 1243 C C . SER B 1 11 ? 39.844 28.984 20.219 1 81.69 11 SER B C 1
ATOM 1245 O O . SER B 1 11 ? 39.531 29.906 20.969 1 81.69 11 SER B O 1
ATOM 1247 N N . THR B 1 12 ? 40.594 29.125 19.094 1 85.44 12 THR B N 1
ATOM 1248 C CA . THR B 1 12 ? 41.188 30.438 18.812 1 85.44 12 THR B CA 1
ATOM 1249 C C . THR B 1 12 ? 40.281 31.234 17.875 1 85.44 12 THR B C 1
ATOM 1251 O O . THR B 1 12 ? 40.531 32.406 17.625 1 85.44 12 THR B O 1
ATOM 1254 N N . LEU B 1 13 ? 39.25 30.625 17.438 1 89.5 13 LEU B N 1
ATOM 1255 C CA . LEU B 1 13 ? 38.375 31.281 16.469 1 89.5 13 LEU B CA 1
ATOM 1256 C C . LEU B 1 13 ? 37.531 32.344 17.141 1 89.5 13 LEU B C 1
ATOM 1258 O O . LEU B 1 13 ? 37.094 32.188 18.281 1 89.5 13 LEU B O 1
ATOM 1262 N N . PRO B 1 14 ? 37.312 33.5 16.438 1 89.69 14 PRO B N 1
ATOM 1263 C CA . PRO B 1 14 ? 36.406 34.531 16.969 1 89.69 14 PRO B CA 1
ATOM 1264 C C . PRO B 1 14 ? 34.969 34.031 17.078 1 89.69 14 PRO B C 1
ATOM 1266 O O . PRO B 1 14 ? 34.625 33.031 16.438 1 89.69 14 PRO B O 1
ATOM 1269 N N . TYR B 1 15 ? 34.188 34.719 17.875 1 90.94 15 TYR B N 1
ATOM 1270 C CA . TYR B 1 15 ? 32.812 34.375 18.172 1 90.94 15 TYR B CA 1
ATOM 1271 C C . TYR B 1 15 ? 32 34.188 16.875 1 90.94 15 TYR B C 1
ATOM 1273 O O . TYR B 1 15 ? 31.344 33.156 16.688 1 90.94 15 TYR B O 1
ATOM 1281 N N . GLU B 1 16 ? 32.188 35.125 15.922 1 92.69 16 GLU B N 1
ATOM 1282 C CA . GLU B 1 16 ? 31.422 35.094 14.672 1 92.69 16 GLU B CA 1
ATOM 1283 C C . GLU B 1 16 ? 31.75 33.844 13.859 1 92.69 16 GLU B C 1
ATOM 1285 O O . GLU B 1 16 ? 30.859 33.25 13.242 1 92.69 16 GLU B O 1
ATOM 1290 N N . GLN B 1 17 ? 33 33.406 13.906 1 93.94 17 GLN B N 1
ATOM 1291 C CA . GLN B 1 17 ? 33.406 32.25 13.164 1 93.94 17 GLN B CA 1
ATOM 1292 C C . GLN B 1 17 ? 32.906 30.953 13.812 1 93.94 17 GLN B C 1
ATOM 1294 O O . GLN B 1 17 ? 32.562 29.984 13.125 1 93.94 17 GLN B O 1
ATOM 1299 N N . LEU B 1 18 ? 32.812 30.953 15.086 1 94.81 18 LEU B N 1
ATOM 1300 C CA . LEU B 1 18 ? 32.281 29.797 15.812 1 94.81 18 LEU B CA 1
ATOM 1301 C C . LEU B 1 18 ? 30.797 29.594 15.508 1 94.81 18 LEU B C 1
ATOM 1303 O O . LEU B 1 18 ? 30.344 28.469 15.336 1 94.81 18 LEU B O 1
ATOM 1307 N N . VAL B 1 19 ? 30.141 30.719 15.398 1 94.81 19 VAL B N 1
ATOM 1308 C CA . VAL B 1 19 ? 28.719 30.672 15.102 1 94.81 19 VAL B CA 1
ATOM 1309 C C . VAL B 1 19 ? 28.5 30.109 13.695 1 94.81 19 VAL B C 1
ATOM 1311 O O . VAL B 1 19 ? 27.609 29.297 13.469 1 94.81 19 VAL B O 1
ATOM 1314 N N . MET B 1 20 ? 29.375 30.562 12.781 1 96 20 MET B N 1
ATOM 1315 C CA . MET B 1 20 ? 29.297 30.062 11.414 1 96 20 MET B CA 1
ATOM 1316 C C . MET B 1 20 ? 29.578 28.562 11.375 1 96 20 MET B C 1
ATOM 1318 O O . MET B 1 20 ? 28.891 27.812 10.68 1 96 20 MET B O 1
ATOM 1322 N N . LEU B 1 21 ? 30.578 28.156 12.07 1 94.75 21 LEU B N 1
ATOM 1323 C CA . LEU B 1 21 ? 30.938 26.75 12.141 1 94.75 21 LEU B CA 1
ATOM 1324 C C . LEU B 1 21 ? 29.812 25.922 12.766 1 94.75 21 LEU B C 1
ATOM 1326 O O . LEU B 1 21 ? 29.531 24.812 12.32 1 94.75 21 LEU B O 1
ATOM 1330 N N . LYS B 1 22 ? 29.234 26.453 13.789 1 96.19 22 LYS B N 1
ATOM 1331 C CA . LYS B 1 22 ? 28.078 25.812 14.422 1 96.19 22 LYS B CA 1
ATOM 1332 C C . LYS B 1 22 ? 26.969 25.547 13.414 1 96.19 22 LYS B C 1
ATOM 1334 O O . LYS B 1 22 ? 26.453 24.422 13.328 1 96.19 22 LYS B O 1
ATOM 1339 N N . ASN B 1 23 ? 26.672 26.625 12.656 1 97.12 23 ASN B N 1
ATOM 1340 C CA . ASN B 1 23 ? 25.609 26.5 11.656 1 97.12 23 ASN B CA 1
ATOM 1341 C C . ASN B 1 23 ? 25.969 25.453 10.602 1 97.12 23 ASN B C 1
ATOM 1343 O O . ASN B 1 23 ? 25.109 24.672 10.188 1 97.12 23 ASN B O 1
ATOM 1347 N N . GLN B 1 24 ? 27.188 25.406 10.266 1 96.06 24 GLN B N 1
ATOM 1348 C CA . GLN B 1 24 ? 27.656 24.422 9.305 1 96.06 24 GLN B CA 1
ATOM 1349 C C . GLN B 1 24 ? 27.5 23 9.859 1 96.06 24 GLN B C 1
ATOM 1351 O O . GLN B 1 24 ? 27 22.109 9.172 1 96.06 24 GLN B O 1
ATOM 1356 N N . PHE B 1 25 ? 27.906 22.844 11 1 96.44 25 PHE B N 1
ATOM 1357 C CA . PHE B 1 25 ? 27.859 21.531 11.617 1 96.44 25 PHE B CA 1
ATOM 1358 C C . PHE B 1 25 ? 26.406 21.078 11.82 1 96.44 25 PHE B C 1
ATOM 1360 O O . PHE B 1 25 ? 26.094 19.906 11.664 1 96.44 25 PHE B O 1
ATOM 1367 N N . GLU B 1 26 ? 25.594 22.031 12.148 1 97.38 26 GLU B N 1
ATOM 1368 C CA . GLU B 1 26 ? 24.172 21.719 12.32 1 97.38 26 GLU B CA 1
ATOM 1369 C C . GLU B 1 26 ? 23.562 21.219 11.016 1 97.38 26 GLU B C 1
ATOM 1371 O O . GLU B 1 26 ? 22.797 20.25 11.008 1 97.38 26 GLU B O 1
ATOM 1376 N N . GLN B 1 27 ? 23.938 21.859 9.953 1 97.69 27 GLN B N 1
ATOM 1377 C CA . GLN B 1 27 ? 23.453 21.453 8.633 1 97.69 27 GLN B CA 1
ATOM 1378 C C . GLN B 1 27 ? 23.969 20.078 8.266 1 97.69 27 GLN B C 1
ATOM 1380 O O . GLN B 1 27 ? 23.234 19.25 7.719 1 97.69 27 GLN B O 1
ATOM 1385 N N . GLU B 1 28 ? 25.188 19.844 8.578 1 97.38 28 GLU B N 1
ATOM 1386 C CA . GLU B 1 28 ? 25.781 18.547 8.258 1 97.38 28 GLU B CA 1
ATOM 1387 C C . GLU B 1 28 ? 25.141 17.438 9.07 1 97.38 28 GLU B C 1
ATOM 1389 O O . GLU B 1 28 ? 24.906 16.344 8.555 1 97.38 28 GLU B O 1
ATOM 1394 N N . VAL B 1 29 ? 24.875 17.719 10.266 1 97.5 29 VAL B N 1
ATOM 1395 C CA . VAL B 1 29 ? 24.234 16.75 11.141 1 97.5 29 VAL B CA 1
ATOM 1396 C C . VAL B 1 29 ? 22.859 16.391 10.586 1 97.5 29 VAL B C 1
ATOM 1398 O O . VAL B 1 29 ? 22.5 15.219 10.508 1 97.5 29 VAL B O 1
ATOM 1401 N N . GLN B 1 30 ? 22.188 17.406 10.203 1 97.94 30 GLN B N 1
ATOM 1402 C CA . GLN B 1 30 ? 20.875 17.172 9.625 1 97.94 30 GLN B CA 1
ATOM 1403 C C . GLN B 1 30 ? 20.969 16.344 8.344 1 97.94 30 GLN B C 1
ATOM 1405 O O . GLN B 1 30 ? 20.188 15.406 8.148 1 97.94 30 GLN B O 1
ATOM 1410 N N . GLY B 1 31 ? 21.922 16.656 7.512 1 97.94 31 GLY B N 1
ATOM 1411 C CA . GLY B 1 31 ? 22.125 15.914 6.273 1 97.94 31 GLY B CA 1
ATOM 1412 C C . GLY B 1 31 ? 22.484 14.461 6.5 1 97.94 31 GLY B C 1
ATOM 1413 O O . GLY B 1 31 ? 21.938 13.57 5.84 1 97.94 31 GLY B O 1
ATOM 1414 N N . LEU B 1 32 ? 23.328 14.281 7.418 1 97.75 32 LEU B N 1
ATOM 1415 C CA . LEU B 1 32 ? 23.781 12.93 7.719 1 97.75 32 LEU B CA 1
ATOM 1416 C C . LEU B 1 32 ? 22.656 12.094 8.32 1 97.75 32 LEU B C 1
ATOM 1418 O O . LEU B 1 32 ? 22.531 10.906 8.023 1 97.75 32 LEU B O 1
ATOM 1422 N N . ALA B 1 33 ? 21.922 12.672 9.164 1 97.56 33 ALA B N 1
ATOM 1423 C CA . ALA B 1 33 ? 20.781 11.992 9.766 1 97.56 33 ALA B CA 1
ATOM 1424 C C . ALA B 1 33 ? 19.781 11.547 8.695 1 97.56 33 ALA B C 1
ATOM 1426 O O . ALA B 1 33 ? 19.281 10.422 8.727 1 97.56 33 ALA B O 1
ATOM 1427 N N . GLN B 1 34 ? 19.547 12.43 7.738 1 98.12 34 GLN B N 1
ATOM 1428 C CA . GLN B 1 34 ? 18.656 12.117 6.637 1 98.12 34 GLN B CA 1
ATOM 1429 C C . GLN B 1 34 ? 19.203 10.977 5.785 1 98.12 34 GLN B C 1
ATOM 1431 O O . GLN B 1 34 ? 18.469 10.07 5.402 1 98.12 34 GLN B O 1
ATOM 1436 N N . LEU B 1 35 ? 20.484 11.094 5.57 1 97.19 35 LEU B N 1
ATOM 1437 C CA . LEU B 1 35 ? 21.141 10.062 4.777 1 97.19 35 LEU B CA 1
ATOM 1438 C C . LEU B 1 35 ? 21.031 8.695 5.457 1 97.19 35 LEU B C 1
ATOM 1440 O O . LEU B 1 35 ? 20.625 7.715 4.824 1 97.19 35 LEU B O 1
ATOM 1444 N N . SER B 1 36 ? 21.344 8.68 6.688 1 97.94 36 SER B N 1
ATOM 1445 C CA . SER B 1 36 ? 21.266 7.441 7.457 1 97.94 36 SER B CA 1
ATOM 1446 C C . SER B 1 36 ? 19.859 6.855 7.434 1 97.94 36 SER B C 1
ATOM 1448 O O . SER B 1 36 ? 19.688 5.648 7.266 1 97.94 36 SER B O 1
ATOM 1450 N N . GLY B 1 37 ? 18.891 7.738 7.543 1 98.25 37 GLY B N 1
ATOM 1451 C CA . GLY B 1 37 ? 17.5 7.297 7.488 1 98.25 37 GLY B CA 1
ATOM 1452 C C . GLY B 1 37 ? 17.141 6.66 6.16 1 98.25 37 GLY B C 1
ATOM 1453 O O . GLY B 1 37 ? 16.531 5.59 6.129 1 98.25 37 GLY B O 1
ATOM 1454 N N . THR B 1 38 ? 17.547 7.277 5.113 1 98.06 38 THR B N 1
ATOM 1455 C CA . THR B 1 38 ? 17.281 6.773 3.771 1 98.06 38 THR B CA 1
ATOM 1456 C C . THR B 1 38 ? 17.953 5.426 3.549 1 98.06 38 THR B C 1
ATOM 1458 O O . THR B 1 38 ? 17.359 4.523 2.951 1 98.06 38 THR B O 1
ATOM 1461 N N . LEU B 1 39 ? 19.141 5.32 4.016 1 98.44 39 LEU B N 1
ATOM 1462 C CA . LEU B 1 39 ? 19.891 4.086 3.857 1 98.44 39 LEU B CA 1
ATOM 1463 C C . LEU B 1 39 ? 19.266 2.955 4.668 1 98.44 39 LEU B C 1
ATOM 1465 O O . LEU B 1 39 ? 19.266 1.801 4.238 1 98.44 39 LEU B O 1
ATOM 1469 N N . LYS B 1 40 ? 18.734 3.264 5.781 1 98.56 40 LYS B N 1
ATOM 1470 C CA . LYS B 1 40 ? 18.078 2.252 6.609 1 98.56 40 LYS B CA 1
ATOM 1471 C C . LYS B 1 40 ? 16.828 1.705 5.93 1 98.56 40 LYS B C 1
ATOM 1473 O O . LYS B 1 40 ? 16.562 0.505 5.996 1 98.56 40 LYS B O 1
ATOM 1478 N N . VAL B 1 41 ? 16.094 2.578 5.316 1 98.12 41 VAL B N 1
ATOM 1479 C CA . VAL B 1 41 ? 14.938 2.148 4.551 1 98.12 41 VAL B CA 1
ATOM 1480 C C . VAL B 1 41 ? 15.375 1.226 3.416 1 98.12 41 VAL B C 1
ATOM 1482 O O . VAL B 1 41 ? 14.766 0.179 3.188 1 98.12 41 VAL B O 1
ATOM 1485 N N . ALA B 1 42 ? 16.422 1.587 2.744 1 97.56 42 ALA B N 1
ATOM 1486 C CA . ALA B 1 42 ? 16.938 0.762 1.657 1 97.56 42 ALA B CA 1
ATOM 1487 C C . ALA B 1 42 ? 17.359 -0.61 2.168 1 97.56 42 ALA B C 1
ATOM 1489 O O . ALA B 1 42 ? 17.062 -1.633 1.548 1 97.56 42 ALA B O 1
ATOM 1490 N N . ALA B 1 43 ? 18.047 -0.634 3.254 1 98.12 43 ALA B N 1
ATOM 1491 C CA . ALA B 1 43 ? 18.484 -1.898 3.838 1 98.12 43 ALA B CA 1
ATOM 1492 C C . ALA B 1 43 ? 17.297 -2.793 4.164 1 98.12 43 ALA B C 1
ATOM 1494 O O . ALA B 1 43 ? 17.328 -4.004 3.928 1 98.12 43 ALA B O 1
ATOM 1495 N N . SER B 1 44 ? 16.281 -2.172 4.68 1 98.19 44 SER B N 1
ATOM 1496 C CA . SER B 1 44 ? 15.086 -2.934 5.031 1 98.19 44 SER B CA 1
ATOM 1497 C C . SER B 1 44 ? 14.445 -3.562 3.799 1 98.19 44 SER B C 1
ATOM 1499 O O . SER B 1 44 ? 13.969 -4.699 3.85 1 98.19 44 SER B O 1
ATOM 1501 N N . ARG B 1 45 ? 14.43 -2.857 2.721 1 97.25 45 ARG B N 1
ATOM 1502 C CA . ARG B 1 45 ? 13.875 -3.369 1.475 1 97.25 45 ARG B CA 1
ATOM 1503 C C . ARG B 1 45 ? 14.664 -4.578 0.977 1 97.25 45 ARG B C 1
ATOM 1505 O O . ARG B 1 45 ? 14.078 -5.562 0.525 1 97.25 45 ARG B O 1
ATOM 1512 N N . PHE B 1 46 ? 15.953 -4.488 1.078 1 97.81 46 PHE B N 1
ATOM 1513 C CA . PHE B 1 46 ? 16.781 -5.613 0.669 1 97.81 46 PHE B CA 1
ATOM 1514 C C . PHE B 1 46 ? 16.578 -6.801 1.603 1 97.81 46 PHE B C 1
ATOM 1516 O O . PHE B 1 46 ? 16.547 -7.953 1.157 1 97.81 46 PHE B O 1
ATOM 1523 N N . GLN B 1 47 ? 16.469 -6.512 2.812 1 98.19 47 GLN B N 1
ATOM 1524 C CA . GLN B 1 47 ? 16.234 -7.586 3.77 1 98.19 47 GLN B CA 1
ATOM 1525 C C . GLN B 1 47 ? 14.914 -8.297 3.482 1 98.19 47 GLN B C 1
ATOM 1527 O O . GLN B 1 47 ? 14.844 -9.531 3.537 1 98.19 47 GLN B O 1
ATOM 1532 N N . ASN B 1 48 ? 13.906 -7.496 3.232 1 98.31 48 ASN B N 1
ATOM 1533 C CA . ASN B 1 48 ? 12.617 -8.07 2.869 1 98.31 48 ASN B CA 1
ATOM 1534 C C . ASN B 1 48 ? 12.727 -8.945 1.621 1 98.31 48 ASN B C 1
ATOM 1536 O O . ASN B 1 48 ? 12.125 -10.016 1.558 1 98.31 48 ASN B O 1
ATOM 1540 N N . SER B 1 49 ? 13.477 -8.492 0.682 1 98.12 49 SER B N 1
ATOM 1541 C CA . SER B 1 49 ? 13.672 -9.234 -0.559 1 98.12 49 SER B CA 1
ATOM 1542 C C . SER B 1 49 ? 14.398 -10.547 -0.304 1 98.12 49 SER B C 1
ATOM 1544 O O . SER B 1 49 ? 14.039 -11.578 -0.871 1 98.12 49 SER B O 1
ATOM 1546 N N . ILE B 1 50 ? 15.414 -10.461 0.507 1 98.38 50 ILE B N 1
ATOM 1547 C CA . ILE B 1 50 ? 16.188 -11.648 0.842 1 98.38 50 ILE B CA 1
ATOM 1548 C C . ILE B 1 50 ? 15.273 -12.688 1.485 1 98.38 50 ILE B C 1
ATOM 1550 O O . ILE B 1 50 ? 15.312 -13.867 1.126 1 98.38 50 ILE B O 1
ATOM 1554 N N . LYS B 1 51 ? 14.484 -12.25 2.369 1 98.44 51 LYS B N 1
ATOM 1555 C CA . LYS B 1 51 ? 13.555 -13.156 3.045 1 98.44 51 LYS B CA 1
ATOM 1556 C C . LYS B 1 51 ? 12.578 -13.781 2.055 1 98.44 51 LYS B C 1
ATOM 1558 O O . LYS B 1 51 ? 12.359 -14.992 2.068 1 98.44 51 LYS B O 1
ATOM 1563 N N . ALA B 1 52 ? 12 -12.977 1.218 1 98.19 52 ALA B N 1
ATOM 1564 C CA . ALA B 1 52 ? 11.039 -13.445 0.223 1 98.19 52 ALA B CA 1
ATOM 1565 C C . ALA B 1 52 ? 11.68 -14.445 -0.736 1 98.19 52 ALA B C 1
ATOM 1567 O O . ALA B 1 52 ? 11.094 -15.477 -1.049 1 98.19 52 ALA B O 1
ATOM 1568 N N . LEU B 1 53 ? 12.867 -14.18 -1.161 1 98.38 53 LEU B N 1
ATOM 1569 C CA . LEU B 1 53 ? 13.586 -15.039 -2.094 1 98.38 53 LEU B CA 1
ATOM 1570 C C . LEU B 1 53 ? 13.992 -16.344 -1.426 1 98.38 53 LEU B C 1
ATOM 1572 O O . LEU B 1 53 ? 14.016 -17.406 -2.072 1 98.38 53 LEU B O 1
ATOM 1576 N N . GLY B 1 54 ? 14.391 -16.172 -0.195 1 98.31 54 GLY B N 1
ATOM 1577 C CA . GLY B 1 54 ? 14.672 -17.391 0.549 1 98.31 54 GLY B CA 1
ATOM 1578 C C . GLY B 1 54 ? 13.492 -18.344 0.6 1 98.31 54 GLY B C 1
ATOM 1579 O O . GLY B 1 54 ? 13.648 -19.547 0.391 1 98.31 54 GLY B O 1
ATOM 1580 N N . GLN B 1 55 ? 12.297 -17.828 0.863 1 97.5 55 GLN B N 1
ATOM 1581 C CA . GLN B 1 55 ? 11.078 -18.641 0.884 1 97.5 55 GLN B CA 1
ATOM 1582 C C . GLN B 1 55 ? 10.789 -19.234 -0.486 1 97.5 55 GLN B C 1
ATOM 1584 O O . GLN B 1 55 ? 10.391 -20.406 -0.585 1 97.5 55 GLN B O 1
ATOM 1589 N N . LEU B 1 56 ? 11.008 -18.484 -1.523 1 97.88 56 LEU B N 1
ATOM 1590 C CA . LEU B 1 56 ? 10.812 -18.969 -2.887 1 97.88 56 LEU B CA 1
ATOM 1591 C C . LEU B 1 56 ? 11.758 -20.125 -3.191 1 97.88 56 LEU B C 1
ATOM 1593 O O . LEU B 1 56 ? 11.328 -21.156 -3.721 1 97.88 56 LEU B O 1
ATOM 1597 N N . LYS B 1 57 ? 12.977 -19.922 -2.867 1 96.81 57 LYS B N 1
ATOM 1598 C CA . LYS B 1 57 ? 14.008 -20.922 -3.113 1 96.81 57 LYS B CA 1
ATOM 1599 C C . LYS B 1 57 ? 13.656 -22.25 -2.434 1 96.81 57 LYS B C 1
ATOM 1601 O O . LYS B 1 57 ? 13.961 -23.312 -2.959 1 96.81 57 LYS B O 1
ATOM 1606 N N . ASN B 1 58 ? 13.016 -22.125 -1.266 1 96.75 58 ASN B N 1
ATOM 1607 C CA . ASN B 1 58 ? 12.688 -23.312 -0.477 1 96.75 58 ASN B CA 1
ATOM 1608 C C . ASN B 1 58 ? 11.359 -23.922 -0.912 1 96.75 58 ASN B C 1
ATOM 1610 O O . ASN B 1 58 ? 10.922 -24.922 -0.35 1 96.75 58 ASN B O 1
ATOM 1614 N N . SER B 1 59 ? 10.742 -23.359 -1.841 1 96.94 59 SER B N 1
ATOM 1615 C CA . SER B 1 59 ? 9.477 -23.875 -2.352 1 96.94 59 SER B CA 1
ATOM 1616 C C . SER B 1 59 ? 9.703 -24.812 -3.535 1 96.94 59 SER B C 1
ATOM 1618 O O . SER B 1 59 ? 10.797 -24.859 -4.102 1 96.94 59 SER B O 1
ATOM 1620 N N . SER B 1 60 ? 8.672 -25.625 -3.822 1 96.5 60 SER B N 1
ATOM 1621 C CA . SER B 1 60 ? 8.742 -26.547 -4.949 1 96.5 60 SER B CA 1
ATOM 1622 C C . SER B 1 60 ? 7.824 -26.109 -6.082 1 96.5 60 SER B C 1
ATOM 1624 O O . SER B 1 60 ? 6.852 -25.375 -5.855 1 96.5 60 SER B O 1
ATOM 1626 N N . GLU B 1 61 ? 8.273 -26.531 -7.246 1 95.81 61 GLU B N 1
ATOM 1627 C CA . GLU B 1 61 ? 7.359 -26.359 -8.375 1 95.81 61 GLU B CA 1
ATOM 1628 C C . GLU B 1 61 ? 5.984 -26.938 -8.062 1 95.81 61 GLU B C 1
ATOM 1630 O O . GLU B 1 61 ? 5.875 -28.031 -7.516 1 95.81 61 GLU B O 1
ATOM 1635 N N . GLY B 1 62 ? 4.93 -26.172 -8.336 1 96.12 62 GLY B N 1
ATOM 1636 C CA . GLY B 1 62 ? 3.576 -26.656 -8.102 1 96.12 62 GLY B CA 1
ATOM 1637 C C . GLY B 1 62 ? 3.055 -26.297 -6.719 1 96.12 62 GLY B C 1
ATOM 1638 O O . GLY B 1 62 ? 1.886 -26.531 -6.41 1 96.12 62 GLY B O 1
ATOM 1639 N N . ALA B 1 63 ? 3.928 -25.781 -5.863 1 96.56 63 ALA B N 1
ATOM 1640 C CA . ALA B 1 63 ? 3.469 -25.359 -4.543 1 96.56 63 ALA B CA 1
ATOM 1641 C C . ALA B 1 63 ? 2.27 -24.422 -4.645 1 96.56 63 ALA B C 1
ATOM 1643 O O . ALA B 1 63 ? 2.266 -23.5 -5.461 1 96.56 63 ALA B O 1
ATOM 1644 N N . GLU B 1 64 ? 1.262 -24.688 -3.814 1 95.19 64 GLU B N 1
ATOM 1645 C CA . GLU B 1 64 ? 0.042 -23.891 -3.834 1 95.19 64 GLU B CA 1
ATOM 1646 C C . GLU B 1 64 ? 0.275 -22.516 -3.219 1 95.19 64 GLU B C 1
ATOM 1648 O O . GLU B 1 64 ? 0.967 -22.391 -2.207 1 95.19 64 GLU B O 1
ATOM 1653 N N . ILE B 1 65 ? -0.232 -21.5 -3.885 1 95.06 65 ILE B N 1
ATOM 1654 C CA . ILE B 1 65 ? -0.152 -20.141 -3.377 1 95.06 65 ILE B CA 1
ATOM 1655 C C . ILE B 1 65 ? -1.494 -19.438 -3.568 1 95.06 65 ILE B C 1
ATOM 1657 O O . ILE B 1 65 ? -2.35 -19.906 -4.32 1 95.06 65 ILE B O 1
ATOM 1661 N N . LEU B 1 66 ? -1.708 -18.375 -2.766 1 94.69 66 LEU B N 1
ATOM 1662 C CA . LEU B 1 66 ? -2.842 -17.484 -2.971 1 94.69 66 LEU B CA 1
ATOM 1663 C C . LEU B 1 66 ? -2.412 -16.234 -3.725 1 94.69 66 LEU B C 1
ATOM 1665 O O . LEU B 1 66 ? -1.489 -15.531 -3.299 1 94.69 66 LEU B O 1
ATOM 1669 N N . VAL B 1 67 ? -3.002 -16 -4.867 1 94.56 67 VAL B N 1
ATOM 1670 C CA . VAL B 1 67 ? -2.719 -14.836 -5.707 1 94.56 67 VAL B CA 1
ATOM 1671 C C . VAL B 1 67 ? -3.686 -13.703 -5.371 1 94.56 67 VAL B C 1
ATOM 1673 O O . VAL B 1 67 ? -4.887 -13.812 -5.629 1 94.56 67 VAL B O 1
ATOM 1676 N N . PRO B 1 68 ? -3.146 -12.648 -4.875 1 94.88 68 PRO B N 1
ATOM 1677 C CA . PRO B 1 68 ? -4.039 -11.547 -4.512 1 94.88 68 PRO B CA 1
ATOM 1678 C C . PRO B 1 68 ? -4.633 -10.836 -5.727 1 94.88 68 PRO B C 1
ATOM 1680 O O . PRO B 1 68 ? -3.912 -10.516 -6.672 1 94.88 68 PRO B O 1
ATOM 1683 N N . LEU B 1 69 ? -5.918 -10.68 -5.672 1 95.5 69 LEU B N 1
ATOM 1684 C CA . LEU B 1 69 ? -6.629 -9.969 -6.727 1 95.5 69 LEU B CA 1
ATOM 1685 C C . LEU B 1 69 ? -7 -8.555 -6.277 1 95.5 69 LEU B C 1
ATOM 1687 O O . LEU B 1 69 ? -6.898 -7.605 -7.055 1 95.5 69 LEU B O 1
ATOM 1691 N N . THR B 1 70 ? -7.465 -8.453 -5.113 1 95.75 70 THR B N 1
ATOM 1692 C CA . THR B 1 70 ? -7.738 -7.219 -4.391 1 95.75 70 THR B CA 1
ATOM 1693 C C . THR B 1 70 ? -7.336 -7.348 -2.926 1 95.75 70 THR B C 1
ATOM 1695 O O . THR B 1 70 ? -6.66 -8.305 -2.545 1 95.75 70 THR B O 1
ATOM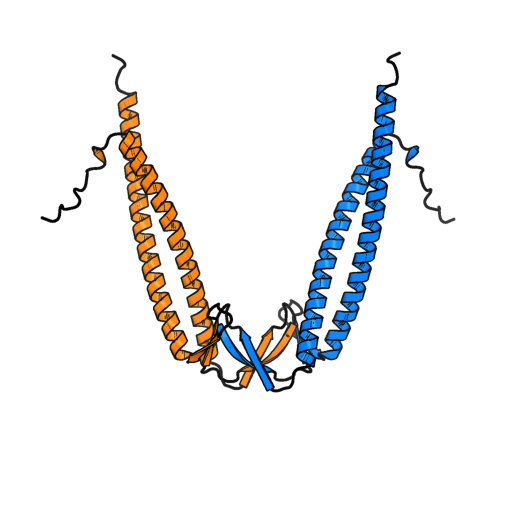 1698 N N . ASP B 1 71 ? -7.793 -6.426 -2.152 1 94.12 71 ASP B N 1
ATOM 1699 C CA . ASP B 1 71 ? -7.441 -6.449 -0.736 1 94.12 71 ASP B CA 1
ATOM 1700 C C . ASP B 1 71 ? -8.047 -7.668 -0.042 1 94.12 71 ASP B C 1
ATOM 1702 O O . ASP B 1 71 ? -7.496 -8.156 0.949 1 94.12 71 ASP B O 1
ATOM 1706 N N . SER B 1 72 ? -9.133 -8.164 -0.557 1 94.25 72 SER B N 1
ATOM 1707 C CA . SER B 1 72 ? -9.828 -9.211 0.187 1 94.25 72 SER B CA 1
ATOM 1708 C C . SER B 1 72 ? -10.125 -10.414 -0.701 1 94.25 72 SER B C 1
ATOM 1710 O O . SER B 1 72 ? -10.742 -11.383 -0.254 1 94.25 72 SER B O 1
ATOM 1712 N N . LEU B 1 73 ? -9.703 -10.312 -1.897 1 97.12 73 LEU B N 1
ATOM 1713 C CA . LEU B 1 73 ? -9.992 -11.391 -2.84 1 97.12 73 LEU B CA 1
ATOM 1714 C C . LEU B 1 73 ? -8.703 -12.055 -3.326 1 97.12 73 LEU B C 1
ATOM 1716 O O . LEU B 1 73 ? -7.746 -11.359 -3.678 1 97.12 73 LEU B O 1
ATOM 1720 N N . TYR B 1 74 ? -8.758 -13.406 -3.373 1 97.69 74 TYR B N 1
ATOM 1721 C CA . TYR B 1 74 ? -7.59 -14.172 -3.807 1 97.69 74 TYR B CA 1
ATOM 1722 C C . TYR B 1 74 ? -7.996 -15.273 -4.781 1 97.69 74 TYR B C 1
ATOM 1724 O O . TYR B 1 74 ? -9.125 -15.766 -4.734 1 97.69 74 TYR B O 1
ATOM 1732 N N . ALA B 1 75 ? -7.117 -15.648 -5.664 1 97.38 75 ALA B N 1
ATOM 1733 C CA . ALA B 1 75 ? -7.277 -16.797 -6.555 1 97.38 75 ALA B CA 1
ATOM 1734 C C . ALA B 1 75 ? -6.293 -17.906 -6.199 1 97.38 75 ALA B C 1
ATOM 1736 O O . ALA B 1 75 ? -5.141 -17.641 -5.848 1 97.38 75 ALA B O 1
ATOM 1737 N N . PRO B 1 76 ? -6.773 -19.109 -6.211 1 96.69 76 PRO B N 1
ATOM 1738 C CA . PRO B 1 76 ? -5.809 -20.188 -6.039 1 96.69 76 PRO B CA 1
ATOM 1739 C C . PRO B 1 76 ? -4.793 -20.266 -7.18 1 96.69 76 PRO B C 1
ATOM 1741 O O . PRO B 1 76 ? -5.168 -20.172 -8.352 1 96.69 76 PRO B O 1
ATOM 1744 N N . GLY B 1 77 ? -3.508 -20.344 -6.824 1 96.88 77 GLY B N 1
ATOM 1745 C CA . GLY B 1 77 ? -2.436 -20.469 -7.797 1 96.88 77 GLY B CA 1
ATOM 1746 C C . GLY B 1 77 ? -1.358 -21.453 -7.371 1 96.88 77 GLY B C 1
ATOM 1747 O O . GLY B 1 77 ? -1.478 -22.109 -6.332 1 96.88 77 GLY B O 1
ATOM 1748 N N . ALA B 1 78 ? -0.45 -21.672 -8.289 1 97.5 78 ALA B N 1
ATOM 1749 C CA . ALA B 1 78 ? 0.71 -22.516 -8.023 1 97.5 78 ALA B CA 1
ATOM 1750 C C . ALA B 1 78 ? 1.991 -21.875 -8.547 1 97.5 78 ALA B C 1
ATOM 1752 O O . ALA B 1 78 ? 1.97 -21.172 -9.562 1 97.5 78 ALA B O 1
ATOM 1753 N N . LEU B 1 79 ? 3.098 -22.156 -7.883 1 97.62 79 LEU B N 1
ATOM 1754 C CA . LEU B 1 79 ? 4.395 -21.719 -8.383 1 97.62 79 LEU B CA 1
ATOM 1755 C C . LEU B 1 79 ? 4.812 -22.531 -9.594 1 97.62 79 LEU B C 1
ATOM 1757 O O . LEU B 1 79 ? 4.625 -23.75 -9.617 1 97.62 79 LEU B O 1
ATOM 1761 N N . VAL B 1 80 ? 5.332 -21.922 -10.57 1 96.31 80 VAL B N 1
ATOM 1762 C CA . VAL B 1 80 ? 5.707 -22.594 -11.805 1 96.31 80 VAL B CA 1
ATOM 1763 C C . VAL B 1 80 ? 7.211 -22.875 -11.805 1 96.31 80 VAL B C 1
ATOM 1765 O O . VAL B 1 80 ? 7.652 -23.953 -12.203 1 96.31 80 VAL B O 1
ATOM 1768 N N . ASP B 1 81 ? 8.141 -21.922 -11.438 1 96 81 ASP B N 1
ATOM 1769 C CA . ASP B 1 81 ? 9.594 -22.078 -11.445 1 96 81 ASP B CA 1
ATOM 1770 C C . ASP B 1 81 ? 10.227 -21.297 -10.305 1 96 81 ASP B C 1
ATOM 1772 O O . ASP B 1 81 ? 10.727 -20.188 -10.508 1 96 81 ASP B O 1
ATOM 1776 N N . PRO B 1 82 ? 10.258 -21.969 -9.133 1 97.38 82 PRO B N 1
ATOM 1777 C CA . PRO B 1 82 ? 10.828 -21.281 -7.973 1 97.38 82 PRO B CA 1
ATOM 1778 C C . PRO B 1 82 ? 12.32 -20.984 -8.133 1 97.38 82 PRO B C 1
ATOM 1780 O O . PRO B 1 82 ? 12.883 -20.203 -7.355 1 97.38 82 PRO B O 1
ATOM 1783 N N . GLY B 1 83 ? 12.953 -21.531 -9.117 1 97.75 83 GLY B N 1
ATOM 1784 C CA . GLY B 1 83 ? 14.367 -21.297 -9.352 1 97.75 83 GLY B CA 1
ATOM 1785 C C . GLY B 1 83 ? 14.641 -19.969 -10.047 1 97.75 83 GLY B C 1
ATOM 1786 O O . GLY B 1 83 ? 15.789 -19.547 -10.164 1 97.75 83 GLY B O 1
ATOM 1787 N N . HIS B 1 84 ? 13.555 -19.375 -10.555 1 98.12 84 HIS B N 1
ATOM 1788 C CA . HIS B 1 84 ? 13.688 -18.078 -11.211 1 98.12 84 HIS B CA 1
ATOM 1789 C C . HIS B 1 84 ? 12.711 -17.062 -10.617 1 98.12 84 HIS B C 1
ATOM 1791 O O . HIS B 1 84 ? 11.656 -17.438 -10.102 1 98.12 84 HIS B O 1
ATOM 1797 N N . CYS B 1 85 ? 13.125 -15.859 -10.664 1 98.38 85 CYS B N 1
ATOM 1798 C CA . CYS B 1 85 ? 12.281 -14.742 -10.25 1 98.38 85 CYS B CA 1
ATOM 1799 C C . CYS B 1 85 ? 12.336 -13.617 -11.281 1 98.38 85 CYS B C 1
ATOM 1801 O O . CYS B 1 85 ? 13.109 -13.672 -12.234 1 98.38 85 CYS B O 1
ATOM 1803 N N . LEU B 1 86 ? 11.352 -12.727 -11.133 1 98.06 86 LEU B N 1
ATOM 1804 C CA . LEU B 1 86 ? 11.312 -11.547 -11.984 1 98.06 86 LEU B CA 1
ATOM 1805 C C . LEU B 1 86 ? 11.523 -10.273 -11.164 1 98.06 86 LEU B C 1
ATOM 1807 O O . LEU B 1 86 ? 10.898 -10.102 -10.117 1 98.06 86 LEU B O 1
ATOM 1811 N N . VAL B 1 87 ? 12.414 -9.508 -11.656 1 97.31 87 VAL B N 1
ATOM 1812 C CA . VAL B 1 87 ? 12.734 -8.25 -10.984 1 97.31 87 VAL B CA 1
ATOM 1813 C C . VAL B 1 87 ? 12.156 -7.078 -11.781 1 97.31 87 VAL B C 1
ATOM 1815 O O . VAL B 1 87 ? 12.43 -6.938 -12.977 1 97.31 87 VAL B O 1
ATOM 1818 N N . ASP B 1 88 ? 11.367 -6.242 -11.047 1 96.25 88 ASP B N 1
ATOM 1819 C CA . ASP B 1 88 ? 10.828 -5.023 -11.633 1 96.25 88 ASP B CA 1
ATOM 1820 C C . ASP B 1 88 ? 11.898 -3.932 -11.71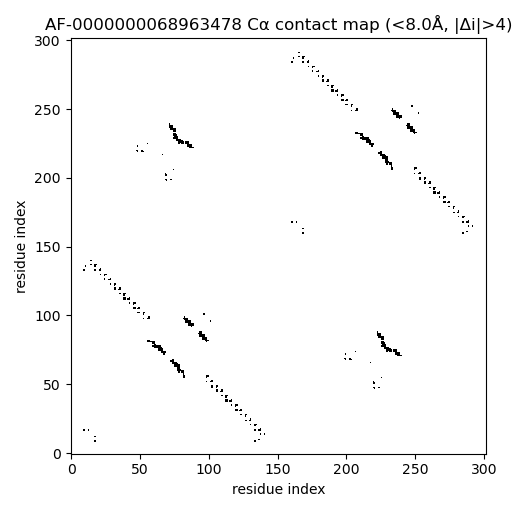1 1 96.25 88 ASP B C 1
ATOM 1822 O O . ASP B 1 88 ? 12.305 -3.383 -10.688 1 96.25 88 ASP B O 1
ATOM 1826 N N . VAL B 1 89 ? 12.25 -3.537 -12.914 1 91.88 89 VAL B N 1
ATOM 1827 C CA . VAL B 1 89 ? 13.344 -2.58 -13.039 1 91.88 89 VAL B CA 1
ATOM 1828 C C . VAL B 1 89 ? 12.789 -1.157 -13.031 1 91.88 89 VAL B C 1
ATOM 1830 O O . VAL B 1 89 ? 13.547 -0.188 -12.984 1 91.88 89 VAL B O 1
ATOM 1833 N N . GLY B 1 90 ? 11.539 -0.933 -13.016 1 91.38 90 GLY B N 1
ATOM 1834 C CA . GLY B 1 90 ? 10.914 0.372 -12.883 1 91.38 90 GLY B CA 1
ATOM 1835 C C . GLY B 1 90 ? 10.516 0.981 -14.211 1 91.38 90 GLY B C 1
ATOM 1836 O O . GLY B 1 90 ? 9.812 1.994 -14.25 1 91.38 90 GLY B O 1
ATOM 1837 N N . THR B 1 91 ? 10.844 0.481 -15.32 1 90.56 91 THR B N 1
ATOM 1838 C CA . THR B 1 91 ? 10.555 1.01 -16.656 1 90.56 91 THR B CA 1
ATOM 1839 C C . THR B 1 91 ? 9.312 0.342 -17.234 1 90.56 91 THR B C 1
ATOM 1841 O O . THR B 1 91 ? 8.891 0.681 -18.344 1 90.56 91 THR B O 1
ATOM 1844 N N . GLY B 1 92 ? 8.797 -0.545 -16.547 1 89.25 92 GLY B N 1
ATOM 1845 C CA . GLY B 1 92 ? 7.703 -1.35 -17.062 1 89.25 92 GLY B CA 1
ATOM 1846 C C . GLY B 1 92 ? 8.148 -2.709 -17.562 1 89.25 92 GLY B C 1
ATOM 1847 O O . GLY B 1 92 ? 7.324 -3.51 -18.016 1 89.25 92 GLY B O 1
ATOM 1848 N N . PHE B 1 93 ? 9.477 -2.836 -17.453 1 92.75 93 PHE B N 1
ATOM 1849 C CA . PHE B 1 93 ? 10.023 -4.117 -17.891 1 92.75 93 PHE B CA 1
ATOM 1850 C C . PHE B 1 93 ? 10.461 -4.953 -16.688 1 92.75 93 PHE B C 1
ATOM 1852 O O . PHE B 1 93 ? 10.828 -4.406 -15.648 1 92.75 93 PHE B O 1
ATOM 1859 N N . PHE B 1 94 ? 10.336 -6.219 -16.812 1 95.38 94 PHE B N 1
ATOM 1860 C CA . PHE B 1 94 ? 10.805 -7.184 -15.828 1 95.38 94 PHE B CA 1
ATOM 1861 C C . PHE B 1 94 ? 11.992 -7.973 -16.375 1 95.38 94 PHE B C 1
ATOM 1863 O O . PHE B 1 94 ? 12.039 -8.312 -17.562 1 95.38 94 PHE B O 1
ATOM 1870 N N . ILE B 1 95 ? 12.938 -8.281 -15.492 1 96.5 95 ILE B N 1
ATOM 1871 C CA . ILE B 1 95 ? 14.078 -9.117 -15.852 1 96.5 95 ILE B CA 1
ATOM 1872 C C . ILE B 1 95 ? 14.016 -10.438 -15.078 1 96.5 95 ILE B C 1
ATOM 1874 O O . ILE B 1 95 ? 13.781 -10.445 -13.867 1 96.5 95 ILE B O 1
ATOM 1878 N N . GLU B 1 96 ? 14.156 -11.484 -15.836 1 97.62 96 GLU B N 1
ATOM 1879 C CA . GLU B 1 96 ? 14.203 -12.797 -15.203 1 97.62 96 GLU B CA 1
ATOM 1880 C C . GLU B 1 96 ? 15.617 -13.141 -14.734 1 97.62 96 GLU B C 1
ATOM 1882 O O . GLU B 1 96 ? 16.578 -12.945 -15.477 1 97.62 96 GLU B O 1
ATOM 1887 N N . LYS B 1 97 ? 15.766 -13.625 -13.539 1 97.94 97 LYS B N 1
ATOM 1888 C CA . LYS B 1 97 ? 17.047 -14.031 -12.953 1 97.94 97 LYS B CA 1
ATOM 1889 C C . LYS B 1 97 ? 16.891 -15.305 -12.125 1 97.94 97 LYS B C 1
ATOM 1891 O O . LYS B 1 97 ? 15.789 -15.656 -11.719 1 97.94 97 LYS B O 1
ATOM 1896 N N . LYS B 1 98 ? 18.031 -16 -11.977 1 98.38 98 LYS B N 1
ATOM 1897 C CA . LYS B 1 98 ? 18.031 -17.109 -11.031 1 98.38 98 LYS B CA 1
ATOM 1898 C C . LYS B 1 98 ? 17.781 -16.609 -9.609 1 98.38 98 LYS B C 1
ATOM 1900 O O . LYS B 1 98 ? 18.344 -15.602 -9.188 1 98.38 98 LYS B O 1
ATOM 1905 N N . THR B 1 99 ? 16.922 -17.344 -8.891 1 98.5 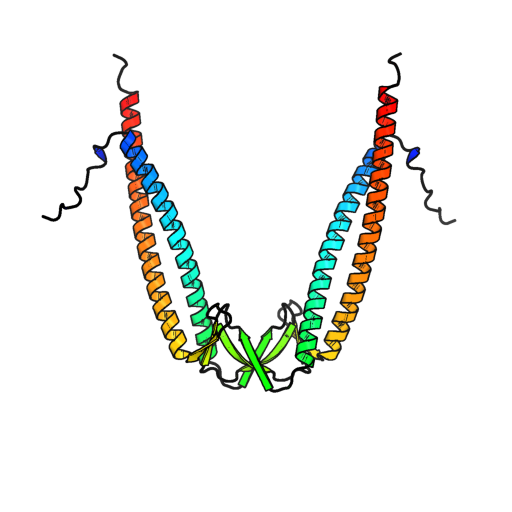99 THR B N 1
ATOM 1906 C CA . THR B 1 99 ? 16.594 -16.984 -7.516 1 98.5 99 THR B CA 1
ATOM 1907 C C . THR B 1 99 ? 17.844 -16.906 -6.652 1 98.5 99 THR B C 1
ATOM 1909 O O . THR B 1 99 ? 18.031 -15.953 -5.895 1 98.5 99 THR B O 1
ATOM 1912 N N . SER B 1 100 ? 18.75 -17.859 -6.777 1 98.25 100 SER B N 1
ATOM 1913 C CA . SER B 1 100 ? 19.969 -17.906 -5.98 1 98.25 100 SER B CA 1
ATOM 1914 C C . SER B 1 100 ? 20.859 -16.719 -6.27 1 98.25 100 SER B C 1
ATOM 1916 O O . SER B 1 100 ? 21.422 -16.109 -5.352 1 98.25 100 SER B O 1
ATOM 1918 N N . ASP B 1 101 ? 20.969 -16.359 -7.562 1 98.38 101 ASP B N 1
ATOM 1919 C CA . ASP B 1 101 ? 21.781 -15.195 -7.945 1 98.38 101 ASP B CA 1
ATOM 1920 C C . ASP B 1 101 ? 21.203 -13.906 -7.363 1 98.38 101 ASP B C 1
ATOM 1922 O O . ASP B 1 101 ? 21.953 -13.008 -6.969 1 98.38 101 ASP B O 1
ATOM 1926 N N . THR B 1 102 ? 19.938 -13.82 -7.383 1 98.44 102 THR B N 1
ATOM 1927 C CA . THR B 1 102 ? 19.266 -12.633 -6.875 1 98.44 102 THR B CA 1
ATOM 1928 C C . THR B 1 102 ? 19.453 -12.5 -5.367 1 98.44 102 THR B C 1
ATOM 1930 O O . THR B 1 102 ? 19.672 -11.398 -4.855 1 98.44 102 THR B O 1
ATOM 1933 N N . ILE B 1 103 ? 19.406 -13.609 -4.648 1 98.44 103 ILE B N 1
ATOM 1934 C CA . ILE B 1 103 ? 19.672 -13.609 -3.215 1 98.44 103 ILE B CA 1
ATOM 1935 C C . ILE B 1 103 ? 21.078 -13.078 -2.955 1 98.44 103 ILE B C 1
ATOM 1937 O O . ILE B 1 103 ? 21.281 -12.219 -2.094 1 98.44 103 ILE B O 1
ATOM 1941 N N . ASP B 1 104 ? 22.016 -13.539 -3.758 1 98.5 104 ASP B N 1
ATOM 1942 C CA . ASP B 1 104 ? 23.406 -13.117 -3.596 1 98.5 104 ASP B CA 1
ATOM 1943 C C . ASP B 1 104 ? 23.547 -11.617 -3.85 1 98.5 104 ASP B C 1
ATOM 1945 O O . ASP B 1 104 ? 24.25 -10.922 -3.111 1 98.5 104 ASP B O 1
ATOM 1949 N N . TYR B 1 105 ? 22.922 -11.219 -4.918 1 98 105 TYR B N 1
ATOM 1950 C CA . TYR B 1 105 ? 22.938 -9.797 -5.258 1 98 105 TYR B CA 1
ATOM 1951 C C . TYR B 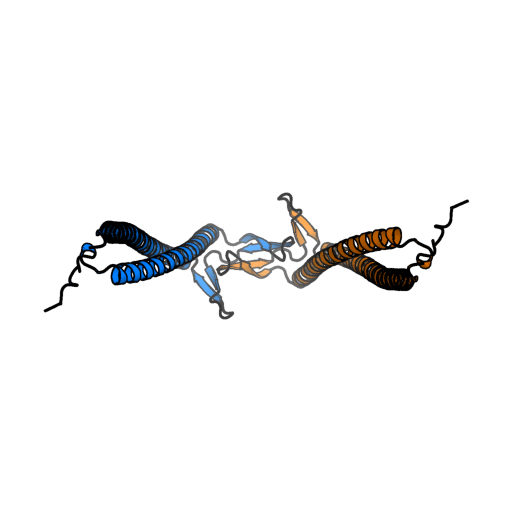1 105 ? 22.391 -8.953 -4.113 1 98 105 TYR B C 1
ATOM 1953 O O . TYR B 1 105 ? 23.031 -7.992 -3.684 1 98 105 TYR B O 1
ATOM 1961 N N . CYS B 1 106 ? 21.234 -9.297 -3.572 1 98.31 106 CYS B N 1
ATOM 1962 C CA . CYS B 1 106 ? 20.609 -8.547 -2.496 1 98.31 106 CYS B CA 1
ATOM 1963 C C . CYS B 1 106 ? 21.469 -8.555 -1.239 1 98.31 106 CYS B C 1
ATOM 1965 O O . CYS B 1 106 ? 21.578 -7.547 -0.543 1 98.31 106 CYS B O 1
ATOM 1967 N N . ASN B 1 107 ? 22.109 -9.719 -0.929 1 98.38 107 ASN B N 1
ATOM 1968 C CA . ASN B 1 107 ? 23 -9.812 0.23 1 98.38 107 ASN B CA 1
ATOM 1969 C C . ASN B 1 107 ? 24.172 -8.852 0.115 1 98.38 107 ASN B C 1
ATOM 1971 O O . ASN B 1 107 ? 24.531 -8.172 1.079 1 98.38 107 ASN B O 1
ATOM 1975 N N . ARG B 1 108 ? 24.766 -8.875 -1.031 1 98.31 108 ARG B N 1
ATOM 1976 C CA . ARG B 1 108 ? 25.891 -7.977 -1.26 1 98.31 108 ARG B CA 1
ATOM 1977 C C . ARG B 1 108 ? 25.484 -6.52 -1.112 1 98.31 108 ARG B C 1
ATOM 1979 O O . ARG B 1 108 ? 26.172 -5.73 -0.471 1 98.31 108 ARG B O 1
ATOM 1986 N N . LYS B 1 109 ? 24.328 -6.191 -1.678 1 97.94 109 LYS B N 1
ATOM 1987 C CA . LYS B 1 109 ? 23.828 -4.816 -1.59 1 97.94 109 LYS B CA 1
ATOM 1988 C C . LYS B 1 109 ? 23.5 -4.441 -0.148 1 97.94 109 LYS B C 1
ATOM 1990 O O . LYS B 1 109 ? 23.828 -3.342 0.303 1 97.94 109 LYS B O 1
ATOM 1995 N N . CYS B 1 110 ? 22.859 -5.352 0.519 1 98.12 110 CYS B N 1
ATOM 1996 C CA . CYS B 1 110 ? 22.531 -5.105 1.917 1 98.12 110 CYS B CA 1
ATOM 1997 C C . CYS B 1 110 ? 23.781 -4.84 2.74 1 98.12 110 CYS B C 1
ATOM 1999 O O . CYS B 1 110 ? 23.812 -3.906 3.543 1 98.12 110 CYS B O 1
ATOM 2001 N N . THR B 1 111 ? 24.828 -5.66 2.547 1 98 111 THR B N 1
ATOM 2002 C CA . THR B 1 111 ? 26.094 -5.496 3.258 1 98 111 THR B CA 1
ATOM 2003 C C . THR B 1 111 ? 26.703 -4.121 2.975 1 98 111 THR B C 1
ATOM 2005 O O . THR B 1 111 ? 27.109 -3.42 3.898 1 98 111 THR B O 1
ATOM 2008 N N . THR B 1 112 ? 26.672 -3.703 1.715 1 98.38 112 THR B N 1
ATOM 2009 C CA . THR B 1 112 ? 27.219 -2.41 1.312 1 98.38 112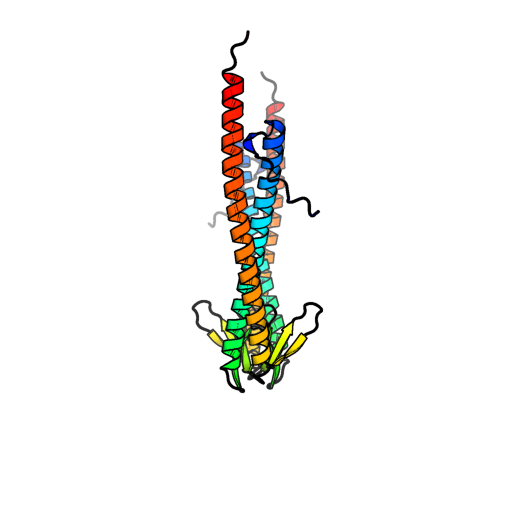 THR B CA 1
ATOM 2010 C C . THR B 1 112 ? 26.438 -1.271 1.964 1 98.38 112 THR B C 1
ATOM 2012 O O . THR B 1 112 ? 27.031 -0.323 2.484 1 98.38 112 THR B O 1
ATOM 2015 N N . VAL B 1 113 ? 25.125 -1.421 1.96 1 98.5 113 VAL B N 1
ATOM 2016 C CA . VAL B 1 113 ? 24.281 -0.372 2.516 1 98.5 113 VAL B CA 1
ATOM 2017 C C . VAL B 1 113 ? 24.5 -0.266 4.02 1 98.5 113 VAL B C 1
ATOM 2019 O O . VAL B 1 113 ? 24.594 0.836 4.566 1 98.5 113 VAL B O 1
ATOM 2022 N N . VAL B 1 114 ? 24.641 -1.394 4.672 1 98.06 114 VAL B N 1
ATOM 2023 C CA . VAL B 1 114 ? 24.859 -1.418 6.113 1 98.06 114 VAL B CA 1
ATOM 2024 C C . VAL B 1 114 ? 26.188 -0.75 6.441 1 98.06 114 VAL B C 1
ATOM 2026 O O . VAL B 1 114 ? 26.297 -0.006 7.422 1 98.06 114 VAL B O 1
ATOM 2029 N N . GLU B 1 115 ? 27.172 -0.979 5.609 1 98.31 115 GLU B N 1
ATOM 2030 C CA . GLU B 1 115 ? 28.469 -0.32 5.785 1 98.31 115 GLU B CA 1
ATOM 2031 C C . GLU B 1 115 ? 28.328 1.196 5.668 1 98.31 115 GLU B C 1
ATOM 2033 O O . GLU B 1 115 ? 28.922 1.94 6.453 1 98.31 115 GLU B O 1
ATOM 2038 N N . LYS B 1 116 ? 27.516 1.578 4.758 1 98.38 116 LYS B N 1
ATOM 2039 C CA . LYS B 1 116 ? 27.312 3.01 4.555 1 98.38 116 LYS B CA 1
ATOM 2040 C C . LYS B 1 116 ? 26.547 3.629 5.711 1 98.38 116 LYS B C 1
ATOM 2042 O O . LYS B 1 116 ? 26.797 4.773 6.094 1 98.38 116 LYS B O 1
ATOM 2047 N N . ILE B 1 117 ? 25.609 2.896 6.191 1 98.44 117 ILE B N 1
ATOM 2048 C CA . ILE B 1 117 ? 24.875 3.354 7.363 1 98.44 117 ILE B CA 1
ATOM 2049 C C . ILE B 1 117 ? 25.828 3.58 8.523 1 98.44 117 ILE B C 1
ATOM 2051 O O . ILE B 1 117 ? 25.812 4.633 9.164 1 98.44 117 ILE B O 1
ATOM 2055 N N . ASN B 1 118 ? 26.734 2.619 8.75 1 98.19 118 ASN B N 1
ATOM 2056 C CA . ASN B 1 118 ? 27.688 2.715 9.844 1 98.19 118 ASN B CA 1
ATOM 2057 C C . ASN B 1 118 ? 28.625 3.908 9.664 1 98.19 118 ASN B C 1
ATOM 2059 O O . ASN B 1 118 ? 28.938 4.613 10.625 1 98.19 118 ASN B O 1
ATOM 2063 N N . GLU B 1 119 ? 29.031 4.129 8.445 1 98 119 GLU B N 1
ATOM 2064 C CA . GLU B 1 119 ? 29.859 5.281 8.141 1 98 119 GLU B CA 1
ATOM 2065 C C . GLU B 1 119 ? 29.141 6.59 8.438 1 98 119 GLU B C 1
ATOM 2067 O O . GLU B 1 119 ? 29.703 7.488 9.07 1 98 119 GLU B O 1
ATOM 2072 N N . ALA B 1 120 ? 27.953 6.629 7.988 1 97.81 120 ALA B N 1
ATOM 2073 C CA . ALA B 1 120 ? 27.156 7.832 8.195 1 97.81 120 ALA B CA 1
ATOM 2074 C C . ALA B 1 120 ? 26.906 8.078 9.68 1 97.81 120 ALA B C 1
ATOM 2076 O O . ALA B 1 120 ? 27.016 9.203 10.164 1 97.81 120 ALA B O 1
ATOM 2077 N N . ASP B 1 121 ? 26.609 7.027 10.367 1 97.88 121 ASP B N 1
ATOM 2078 C CA . ASP B 1 121 ? 26.328 7.148 11.789 1 97.88 121 ASP B CA 1
ATOM 2079 C C . ASP B 1 121 ? 27.578 7.547 12.57 1 97.88 121 ASP B C 1
ATOM 2081 O O . ASP B 1 121 ? 27.5 8.32 13.523 1 97.88 121 ASP B O 1
ATOM 2085 N N . SER B 1 122 ? 28.734 7.023 12.195 1 98 122 SER B N 1
ATOM 2086 C CA . SER B 1 122 ? 29.984 7.402 12.828 1 98 122 SER B CA 1
ATOM 2087 C C . SER B 1 122 ? 30.312 8.875 12.586 1 98 122 SER B C 1
ATOM 2089 O O . SER B 1 122 ? 30.688 9.586 13.516 1 98 122 SER B O 1
ATOM 2091 N N . GLU B 1 123 ? 30.062 9.258 11.344 1 97.75 123 GLU B N 1
ATOM 2092 C CA . GLU B 1 123 ? 30.281 10.664 11.023 1 97.75 123 GLU B CA 1
ATOM 2093 C C . GLU B 1 123 ? 29.297 11.555 11.781 1 97.75 123 GLU B C 1
ATOM 2095 O O . GLU B 1 123 ? 29.656 12.641 12.234 1 97.75 123 GLU B O 1
ATOM 2100 N N . LEU B 1 124 ? 28.078 11.125 11.867 1 97.75 124 LEU B N 1
ATOM 2101 C CA . LEU B 1 124 ? 27.047 11.844 12.609 1 97.75 124 LEU B CA 1
ATOM 2102 C C . LEU B 1 124 ? 27.453 12.039 14.062 1 97.75 124 LEU B C 1
ATOM 2104 O O . LEU B 1 124 ? 27.344 13.141 14.602 1 97.75 124 LEU B O 1
ATOM 2108 N N . ALA B 1 125 ? 27.984 11 14.68 1 97.25 125 ALA B N 1
ATOM 2109 C CA . ALA B 1 125 ? 28.438 11.07 16.062 1 97.25 125 ALA B CA 1
ATOM 2110 C C . ALA B 1 125 ? 29.578 12.062 16.219 1 97.25 125 ALA B C 1
ATOM 2112 O O . ALA B 1 125 ? 29.609 12.859 17.156 1 97.25 125 ALA B O 1
ATOM 2113 N N . ARG B 1 126 ? 30.469 12.07 15.312 1 96.88 126 ARG B N 1
ATOM 2114 C CA . ARG B 1 126 ? 31.609 12.984 15.344 1 96.88 126 ARG B CA 1
ATOM 2115 C C . ARG B 1 126 ? 31.156 14.438 15.211 1 96.88 126 ARG B C 1
ATOM 2117 O O . ARG B 1 126 ? 31.609 15.305 15.961 1 96.88 126 ARG B O 1
ATOM 2124 N N . LYS B 1 127 ? 30.234 14.617 14.344 1 96.75 127 LYS B N 1
ATOM 2125 C CA . LYS B 1 127 ? 29.734 15.969 14.117 1 96.75 127 LYS B CA 1
ATOM 2126 C C . LYS B 1 127 ? 28.953 16.484 15.328 1 96.75 127 LYS B C 1
ATOM 2128 O O . LYS B 1 127 ? 29.031 17.656 15.68 1 96.75 127 LYS B O 1
ATOM 2133 N N . ARG B 1 128 ? 28.25 15.602 15.906 1 96.56 128 ARG B N 1
ATOM 2134 C CA . ARG B 1 128 ? 27.5 15.969 17.109 1 96.56 128 ARG B CA 1
ATOM 2135 C C . ARG B 1 128 ? 28.438 16.328 18.25 1 96.56 128 ARG B C 1
ATOM 2137 O O . ARG B 1 128 ? 28.188 17.281 19 1 96.56 128 ARG B O 1
ATOM 2144 N N . GLU B 1 129 ? 29.484 15.57 18.375 1 96.31 129 GLU B N 1
ATOM 2145 C CA . GLU B 1 129 ? 30.5 15.875 19.375 1 96.31 129 GLU B CA 1
ATOM 2146 C C . GLU B 1 129 ? 31.156 17.219 19.109 1 96.31 129 GLU B C 1
ATOM 2148 O O . GLU B 1 129 ? 31.391 18 20.031 1 96.31 129 GLU B O 1
ATOM 2153 N N . GLY B 1 130 ? 31.438 17.453 17.859 1 94.25 130 GLY B N 1
ATOM 2154 C CA . GLY B 1 130 ? 31.969 18.766 17.484 1 94.25 130 GLY B CA 1
ATOM 2155 C C . GLY B 1 130 ? 31.031 19.906 17.797 1 94.25 130 GLY B C 1
ATOM 2156 O O . GLY B 1 130 ? 31.453 20.953 18.297 1 94.25 130 GLY B O 1
ATOM 2157 N N . LEU B 1 131 ? 29.797 19.703 17.531 1 95.5 131 LEU B N 1
ATOM 2158 C CA . LEU B 1 131 ? 28.797 20.719 17.828 1 95.5 131 LEU B CA 1
ATOM 2159 C C . LEU B 1 131 ? 28.75 21.031 19.312 1 95.5 131 LEU B C 1
ATOM 2161 O O . LEU B 1 131 ? 28.641 22.203 19.703 1 95.5 131 LEU B O 1
ATOM 2165 N N . GLN B 1 132 ? 28.844 20.062 20.109 1 95.5 132 GLN B N 1
ATOM 2166 C CA . GLN B 1 132 ? 28.859 20.25 21.547 1 95.5 132 GLN B CA 1
ATOM 2167 C C . GLN B 1 132 ? 30.047 21.094 21.984 1 95.5 132 GLN B C 1
ATOM 2169 O O . GLN B 1 132 ? 29.906 22 22.812 1 95.5 132 GLN B O 1
ATOM 2174 N N . THR B 1 133 ? 31.172 20.766 21.422 1 94.81 133 THR B N 1
ATOM 2175 C CA . THR B 1 133 ? 32.406 21.5 21.734 1 94.81 133 THR B CA 1
ATOM 2176 C C . THR B 1 133 ? 32.25 22.969 21.312 1 94.81 133 THR B C 1
ATOM 2178 O O . THR B 1 133 ? 32.625 23.875 22.062 1 94.81 133 THR B O 1
ATOM 2181 N N . ILE B 1 134 ? 31.703 23.172 20.141 1 95.88 134 ILE B N 1
ATOM 2182 C CA . ILE B 1 134 ? 31.516 24.516 19.609 1 95.88 134 ILE B CA 1
ATOM 2183 C C . ILE B 1 134 ? 30.547 25.297 20.5 1 95.88 134 ILE B C 1
ATOM 2185 O O . ILE B 1 134 ? 30.781 26.469 20.797 1 95.88 134 ILE B O 1
ATOM 2189 N N . PHE B 1 135 ? 29.547 24.641 20.906 1 94.62 135 PHE B N 1
ATOM 2190 C CA . PHE B 1 135 ? 28.578 25.281 21.797 1 94.62 135 PHE B CA 1
ATOM 2191 C C . PHE B 1 135 ? 29.219 25.719 23.094 1 94.62 135 PHE B C 1
ATOM 2193 O O . PHE B 1 135 ? 28.984 26.828 23.578 1 94.62 135 PHE B O 1
ATOM 2200 N N . GLN B 1 136 ? 30.062 24.922 23.656 1 94.38 136 GLN B N 1
ATOM 2201 C CA . GLN B 1 136 ? 30.75 25.234 24.906 1 94.38 136 GLN B CA 1
ATOM 2202 C C . GLN B 1 136 ? 31.688 26.438 24.719 1 94.38 136 GLN B C 1
ATOM 2204 O O . GLN B 1 136 ? 31.766 27.297 25.594 1 94.38 136 GLN B O 1
ATOM 2209 N N . LEU B 1 137 ? 32.281 26.531 23.609 1 93.94 137 LEU B N 1
ATOM 2210 C CA . LEU B 1 137 ? 33.188 27.641 23.312 1 93.94 137 LEU B CA 1
ATOM 2211 C C . LEU B 1 137 ? 32.406 28.938 23.125 1 93.94 137 LEU B C 1
ATOM 2213 O O . LEU B 1 137 ? 32.844 30 23.594 1 93.94 137 LEU B O 1
ATOM 2217 N N . ILE B 1 138 ? 31.328 28.781 22.391 1 94.25 138 ILE B N 1
ATOM 2218 C CA . ILE B 1 138 ? 30.484 29.953 22.156 1 94.25 138 ILE B CA 1
ATOM 2219 C C . ILE B 1 138 ? 29.984 30.5 23.5 1 94.25 138 ILE B C 1
ATOM 2221 O O . ILE B 1 138 ? 30.047 31.703 23.75 1 94.25 138 ILE B O 1
ATOM 2225 N N . GLN B 1 139 ? 29.625 29.656 24.391 1 92.94 139 GLN B N 1
ATOM 2226 C CA . GLN B 1 139 ? 29.141 30.047 25.719 1 92.94 139 GLN B CA 1
ATOM 2227 C C . GLN B 1 139 ? 30.266 30.688 26.547 1 92.94 139 GLN B C 1
ATOM 2229 O O . GLN B 1 139 ? 30.031 31.672 27.234 1 92.94 139 GLN B O 1
ATOM 2234 N N . ALA B 1 140 ? 31.406 30.125 26.469 1 90.25 140 ALA B N 1
ATOM 2235 C CA . ALA B 1 140 ? 32.562 30.672 27.203 1 90.25 140 ALA B CA 1
ATOM 2236 C C . ALA B 1 140 ? 32.906 32.062 26.703 1 90.25 140 ALA B C 1
ATOM 2238 O O . ALA B 1 140 ? 33.188 32.969 27.516 1 90.25 140 ALA B O 1
ATOM 2239 N N . LYS B 1 141 ? 32.812 32.344 25.484 1 89.62 141 LYS B N 1
ATOM 2240 C CA . LYS B 1 141 ? 33.156 33.625 24.906 1 89.62 141 LYS B CA 1
ATOM 2241 C C . LYS B 1 141 ? 32.094 34.656 25.219 1 89.62 141 LYS B C 1
ATOM 2243 O O . LYS B 1 141 ? 32.375 35.844 25.453 1 89.62 141 LYS B O 1
ATOM 2248 N N . GLN B 1 142 ? 30.906 34.25 25.203 1 88.56 142 GLN B N 1
ATOM 2249 C CA . GLN B 1 142 ? 29.812 35.125 25.578 1 88.56 142 GLN B CA 1
ATOM 2250 C C . GLN B 1 142 ? 29.922 35.562 27.047 1 88.56 142 GLN B C 1
ATOM 2252 O O . GLN B 1 142 ? 29.672 36.719 27.359 1 88.56 142 GLN B O 1
ATOM 2257 N N . ALA B 1 143 ? 30.328 34.625 27.891 1 87.12 143 ALA B N 1
ATOM 2258 C CA . ALA B 1 143 ? 30.484 34.906 29.312 1 87.12 143 ALA B CA 1
ATOM 2259 C C . ALA B 1 143 ? 31.656 35.875 29.547 1 87.12 143 ALA B C 1
ATOM 2261 O O . ALA B 1 143 ? 31.594 36.75 30.422 1 87.12 143 ALA B O 1
ATOM 2262 N N . GLN B 1 144 ? 32.688 35.844 28.812 1 81.5 144 GLN B N 1
ATOM 2263 C CA . GLN B 1 144 ? 33.875 36.688 28.938 1 81.5 144 GLN B CA 1
ATOM 2264 C C . GLN B 1 144 ? 33.562 38.125 28.469 1 81.5 144 GLN B C 1
ATOM 2266 O O . GLN B 1 144 ? 34.062 39.094 29.016 1 81.5 144 GLN B O 1
ATOM 2271 N N . GLU B 1 145 ? 32.812 38.219 27.484 1 76.12 145 GLU B N 1
ATOM 2272 C CA . GLU B 1 145 ? 32.438 39.562 26.984 1 76.12 145 GLU B CA 1
ATOM 2273 C C . GLU B 1 145 ? 31.516 40.281 27.953 1 76.12 145 GLU B C 1
ATOM 2275 O O . GLU B 1 145 ? 31.578 41.5 28.094 1 76.12 145 GLU B O 1
ATOM 2280 N N . THR B 1 146 ? 30.625 39.562 28.578 1 71 146 THR B N 1
ATOM 2281 C CA . THR B 1 146 ? 29.734 40.219 29.531 1 71 146 THR B CA 1
ATOM 2282 C C . THR B 1 146 ? 30.5 40.625 30.797 1 71 146 THR B C 1
ATOM 2284 O O . THR B 1 146 ? 30.141 41.594 31.469 1 71 146 THR B O 1
ATOM 2287 N N . ARG B 1 147 ? 31.578 39.969 31.234 1 64.5 147 ARG B N 1
ATOM 2288 C CA . ARG B 1 147 ? 32.344 40.344 32.406 1 64.5 147 ARG B CA 1
ATOM 2289 C C . ARG B 1 147 ? 33.344 41.469 32.094 1 64.5 147 ARG B C 1
ATOM 2291 O O . ARG B 1 147 ? 34.031 41.969 32.969 1 64.5 147 ARG B O 1
ATOM 2298 N N . LYS B 1 148 ? 33.688 41.812 30.953 1 59.38 148 LYS B N 1
ATOM 2299 C CA . LYS B 1 148 ? 34.562 42.969 30.766 1 59.38 148 LYS B CA 1
ATOM 2300 C C . LYS B 1 148 ? 33.906 44.25 31.234 1 59.38 148 LYS B C 1
ATOM 2302 O O . LYS B 1 148 ? 32.812 44.594 30.781 1 59.38 148 LYS B O 1
ATOM 2307 N N . PRO B 1 149 ? 34.25 44.875 32.406 1 55.84 149 PRO B N 1
ATOM 2308 C CA . PRO B 1 149 ? 33.812 46.156 33 1 55.84 149 PRO B CA 1
ATOM 2309 C C . PRO B 1 149 ? 33.812 47.312 31.984 1 55.84 149 PRO B C 1
ATOM 2311 O O . PRO B 1 149 ? 34.625 47.312 31.047 1 55.84 149 PRO B O 1
ATOM 2314 N N . SER B 1 150 ? 32.625 47.938 31.625 1 49.69 150 SER B N 1
ATOM 2315 C CA . SER B 1 150 ? 32.562 49.25 31 1 49.69 150 SER B CA 1
ATOM 2316 C C . SER B 1 150 ? 33.688 50.156 31.516 1 49.69 150 SER B C 1
ATOM 2318 O O . SER B 1 150 ? 33.75 50.469 32.688 1 49.69 150 SER B O 1
ATOM 2320 N N . ALA B 1 151 ? 34.844 50.031 31.141 1 42.06 151 ALA B N 1
ATOM 2321 C CA . ALA B 1 151 ? 35.625 51.25 31.359 1 42.06 151 ALA B CA 1
ATOM 2322 C C . ALA B 1 151 ? 35.188 52.344 30.391 1 42.06 151 ALA B C 1
ATOM 2324 O O . ALA B 1 151 ? 34.781 52.062 29.25 1 42.06 151 ALA B O 1
#

Solvent-accessible surface area (backbone atoms only — not comparable to full-atom values): 16124 Å² total; per-residue (Å²): 129,79,76,64,82,73,78,71,63,71,85,75,49,55,70,70,54,46,52,51,50,42,54,50,40,51,52,49,40,54,50,32,52,52,49,32,52,54,38,50,53,51,33,49,54,32,50,52,46,38,54,44,43,51,55,38,59,73,45,52,66,60,38,77,42,78,38,76,66,50,97,45,34,27,33,47,22,22,33,62,40,36,64,35,30,31,37,54,71,78,82,84,47,70,45,77,43,48,34,69,58,49,41,51,51,35,50,54,49,31,53,53,38,52,52,49,32,52,51,34,49,52,51,34,52,52,41,51,52,47,43,52,53,46,50,53,49,51,52,53,52,53,54,52,61,70,65,55,72,87,120,128,79,76,64,81,72,81,71,63,72,87,75,51,55,69,72,54,47,52,51,49,42,54,50,40,52,51,49,40,53,51,32,52,51,49,32,51,53,38,50,53,51,34,50,53,31,50,52,46,38,53,46,43,50,54,37,59,73,45,50,66,60,39,77,42,77,38,75,66,51,98,43,34,28,32,48,23,23,32,62,41,38,61,34,29,31,38,52,74,77,81,84,47,70,44,78,42,48,32,70,59,50,41,52,52,35,50,55,50,30,52,53,38,51,51,49,32,52,50,33,51,52,51,35,51,53,41,52,52,48,43,52,53,47,50,54,50,52,52,52,53,55,54,54,61,69,65,56,74,87,120

pLDDT: mean 91.67, std 13.52, range [34.91, 98.56]

Radius of gyration: 34.5 Å; Cα contacts (8 Å, |Δi|>4): 341; chains: 2; bounding box: 109×81×51 Å

Sequence (302 aa):
MAEQPQLVDISTLPYEQLVMLKNQFEQEVQGLAQLSGTLKVAASRFQNSIKALGQLKNSSEGAEILVPLTDSLYAPGALVDPGHCLVDVGTGFFIEKKTSDTIDYCNRKCTTVVEKINEADSELARKREGLQTIFQLIQAKQAQETRKPSAMAEQPQLVDISTLPYEQLVMLKNQFEQEVQGLAQLSGTLKVAASRFQNSIKALGQLKNSSEGAEILVPLTDSLYAPGALVDPGHCLVDVGTGFFIEKKTSDTIDYCNRKCTTVVEKINEADSELARKREGLQTIFQLIQAKQAQETRKPSA

Organism: Plasmodiophora brassicae (NCBI:txid37360)